Protein AF-0000000065948348 (afdb_homodimer)

Nearest PDB structures (foldseek):
  5x80-assembly1_B  TM=9.066E-01  e=3.804E-18  Mycobacterium tuberculosis H37Rv
  4rgr-assembly1_A  TM=8.335E-01  e=2.404E-08  Acinetobacter baylyi ADP1
  4rgu-assembly1_B-2  TM=7.682E-01  e=2.143E-08  Acinetobacter baylyi ADP1
  6pcp-assembly2_C  TM=7.911E-01  e=5.957E-06  Bordetella pertussis
  7kfq-assembly1_A  TM=7.701E-01  e=3.354E-06  Variovorax paradoxus

Foldseek 3Di:
DDVVVPDDPVVVVVVLCVVLQVLLQVLCVVVVDGQLLLLLLQCCLVDFQDALCRSCVRSVHDSVVSVVSQVVCVVVVQKDWDDDDPPPDGTGIHGDPNSNVSNVSSVVSSVVSVCVSLVVDDPVVSVVVVVVVCVVPPD/DDVVVPDDPVVVVVVLVVVLQVLLQVLCVVVVDGQLLLLLLQCCLVDFQDALCRSCVRSVHDSVVSVVSQVVCVVVVQKDWDDDDPPPDGTGIHGDPNSNVSNVVSVVSSVVSVCVSLVVDDPVVSVVVVVVVCVVPPD

Secondary structure (DSSP, 8-state):
--GGGGS-HHHHHHHHHHHHHHHHHHHHGGGT--HHHHHHHHHHHHSTT--HHHHHHHHTS-HHHHHHHHHHHHHTTSEE--S--SSS-----EE-HHHHHHHHHHHHHHHHHHHHHHTTS-HHHHHHHHHHHHHHH--/--GGGGS-HHHHHHHHHHHHHHHHHHHHGGGT--HHHHHHHHHHHHSTT--HHHHHHHHTS-HHHHHHHHHHHHHTTSEE--S--SSS-----EE-HHHHHHHHHHHHHHHHHHHHHHTTS-HHHHHHHHHHHHHHH--

Structure (mmCIF, N/CA/C/O backbone):
data_AF-0000000065948348-model_v1
#
loop_
_entity.id
_entity.type
_entity.pdbx_description
1 polymer 'HTH-type transcriptional repressor Mb2911'
#
loop_
_atom_site.group_PDB
_atom_site.id
_atom_site.type_symbol
_atom_site.label_atom_id
_atom_site.label_alt_id
_atom_site.label_comp_id
_atom_site.label_asym_id
_atom_site.label_entity_id
_atom_site.label_seq_id
_atom_site.pdbx_PDB_ins_code
_atom_site.Cartn_x
_atom_site.Cartn_y
_atom_site.Cartn_z
_atom_site.occupancy
_atom_site.B_iso_or_equiv
_atom_site.auth_seq_id
_atom_site.auth_comp_id
_atom_site.auth_asym_id
_atom_site.auth_atom_id
_atom_site.pdbx_PDB_model_num
ATOM 1 N N . MET A 1 1 ? 13.195 -22.234 5.434 1 31.31 1 MET A N 1
ATOM 2 C CA . MET A 1 1 ? 12.93 -20.938 4.824 1 31.31 1 MET A CA 1
ATOM 3 C C . MET A 1 1 ? 11.555 -20.422 5.23 1 31.31 1 MET A C 1
ATOM 5 O O . MET A 1 1 ? 10.539 -21.078 4.973 1 31.31 1 MET A O 1
ATOM 9 N N . GLY A 1 2 ? 11.273 -19.875 6.227 1 42.19 2 GLY A N 1
ATOM 10 C CA . GLY A 1 2 ? 10.07 -19.703 7.023 1 42.19 2 GLY A CA 1
ATOM 11 C C . GLY A 1 2 ? 8.938 -19.047 6.254 1 42.19 2 GLY A C 1
ATOM 12 O O . GLY A 1 2 ? 9.109 -18.656 5.102 1 42.19 2 GLY A O 1
ATOM 13 N N . LEU A 1 3 ? 7.715 -19.203 6.688 1 43.09 3 LEU A N 1
ATOM 14 C CA . LEU A 1 3 ? 6.492 -18.703 6.066 1 43.09 3 LEU A CA 1
ATOM 15 C C . LEU A 1 3 ? 6.742 -17.375 5.363 1 43.09 3 LEU A C 1
ATOM 17 O O . LEU A 1 3 ? 6.141 -17.094 4.32 1 43.09 3 LEU A O 1
ATOM 21 N N . ALA A 1 4 ? 7.758 -16.609 6.062 1 47.12 4 ALA A N 1
ATOM 22 C CA . ALA A 1 4 ? 8.18 -15.273 5.633 1 47.12 4 ALA A CA 1
ATOM 23 C C . ALA A 1 4 ? 8.906 -15.336 4.293 1 47.12 4 ALA A C 1
ATOM 25 O O . ALA A 1 4 ? 8.812 -14.406 3.488 1 47.12 4 ALA A O 1
ATOM 26 N N . ASP A 1 5 ? 9.672 -16.422 4.066 1 53.12 5 ASP A N 1
ATOM 27 C CA . ASP A 1 5 ? 10.508 -16.594 2.883 1 53.12 5 ASP A CA 1
ATOM 28 C C . ASP A 1 5 ? 9.656 -16.75 1.624 1 53.12 5 ASP A C 1
ATOM 30 O O . ASP A 1 5 ? 10.102 -16.422 0.521 1 53.12 5 ASP A O 1
ATOM 34 N N . ASP A 1 6 ? 8.383 -16.969 1.885 1 73.81 6 ASP A N 1
ATOM 35 C CA . ASP A 1 6 ? 7.617 -17.359 0.703 1 73.81 6 ASP A CA 1
ATOM 36 C C . ASP A 1 6 ? 6.582 -16.297 0.345 1 73.81 6 ASP A C 1
ATOM 38 O O . ASP A 1 6 ? 5.988 -16.344 -0.735 1 73.81 6 ASP A O 1
ATOM 42 N N . ALA A 1 7 ? 6.609 -15.328 1.211 1 86.56 7 ALA A N 1
ATOM 43 C CA . ALA A 1 7 ? 5.562 -14.359 0.908 1 86.56 7 ALA A CA 1
ATOM 44 C C . ALA A 1 7 ? 6.055 -13.32 -0.095 1 86.56 7 ALA A C 1
ATOM 46 O O . ALA A 1 7 ? 7.18 -12.828 0.012 1 86.56 7 ALA A O 1
ATOM 47 N N . PRO A 1 8 ? 5.23 -13.031 -1.061 1 92.69 8 PRO A N 1
ATOM 48 C CA . PRO A 1 8 ? 5.609 -11.961 -1.99 1 92.69 8 PRO A CA 1
ATOM 49 C C . PRO A 1 8 ? 5.844 -10.625 -1.291 1 92.69 8 PRO A C 1
ATOM 51 O O . PRO A 1 8 ? 5.199 -10.328 -0.282 1 92.69 8 PRO A O 1
ATOM 54 N N . LEU A 1 9 ? 6.762 -9.867 -1.82 1 95.12 9 LEU A N 1
ATOM 55 C CA . LEU A 1 9 ? 7.129 -8.578 -1.252 1 95.12 9 LEU A CA 1
ATOM 56 C C . LEU A 1 9 ? 5.906 -7.672 -1.131 1 95.12 9 LEU A C 1
ATOM 58 O O . LEU A 1 9 ? 5.742 -6.977 -0.125 1 95.12 9 LEU A O 1
ATOM 62 N N . GLY A 1 10 ? 5.09 -7.684 -2.201 1 94.38 10 GLY A N 1
ATOM 63 C CA . GLY A 1 10 ? 3.883 -6.875 -2.168 1 94.38 10 GLY A CA 1
ATOM 64 C C . GLY A 1 10 ? 2.98 -7.199 -0.993 1 94.38 10 GLY A C 1
ATOM 65 O O . GLY A 1 10 ? 2.373 -6.305 -0.403 1 94.38 10 GLY A O 1
ATOM 66 N N . TYR A 1 11 ? 2.895 -8.445 -0.659 1 91.19 11 TYR A N 1
ATOM 67 C CA . TYR A 1 11 ? 2.088 -8.883 0.476 1 91.19 11 TYR A CA 1
ATOM 68 C C . TYR A 1 11 ? 2.674 -8.375 1.788 1 91.19 11 TYR A C 1
ATOM 70 O O . TYR A 1 11 ? 1.94 -7.906 2.662 1 91.19 11 TYR A O 1
ATOM 78 N N . LEU A 1 12 ? 3.953 -8.5 1.986 1 93.94 12 LEU A N 1
ATOM 79 C CA . LEU A 1 12 ? 4.609 -8.039 3.205 1 93.94 12 LEU A CA 1
ATOM 80 C C . LEU A 1 12 ? 4.426 -6.535 3.381 1 93.94 12 LEU A C 1
ATOM 82 O O . LEU A 1 12 ?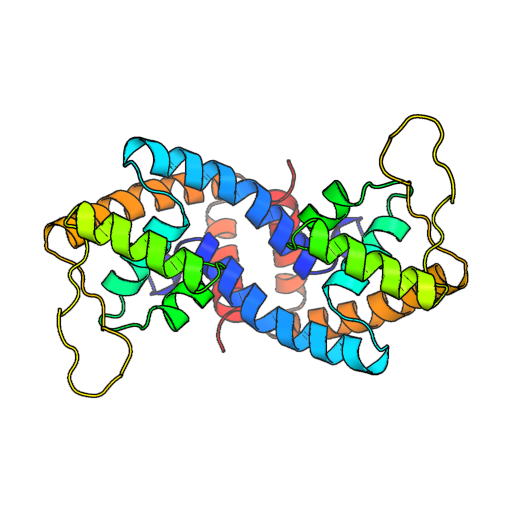 4.172 -6.062 4.492 1 93.94 12 LEU A O 1
ATOM 86 N N . LEU A 1 13 ? 4.555 -5.773 2.297 1 95 13 LEU A N 1
ATOM 87 C CA . LEU A 1 13 ? 4.328 -4.336 2.34 1 95 13 LEU A CA 1
ATOM 88 C C . LEU A 1 13 ? 2.889 -4.02 2.732 1 95 13 LEU A C 1
ATOM 90 O O . LEU A 1 13 ? 2.645 -3.133 3.551 1 95 13 LEU A O 1
ATOM 94 N N . TYR A 1 14 ? 1.967 -4.73 2.182 1 91.19 14 TYR A N 1
ATOM 95 C CA . TYR A 1 14 ? 0.551 -4.559 2.486 1 91.19 14 TYR A CA 1
ATOM 96 C C . TYR A 1 14 ? 0.279 -4.793 3.967 1 91.19 14 TYR A C 1
ATOM 98 O O . TYR A 1 14 ? -0.445 -4.02 4.602 1 91.19 14 TYR A O 1
ATOM 106 N N . ARG A 1 15 ? 0.8 -5.852 4.547 1 92.88 15 ARG A N 1
ATOM 107 C CA . ARG A 1 15 ? 0.562 -6.184 5.949 1 92.88 15 ARG A CA 1
ATOM 108 C C . ARG A 1 15 ? 1.055 -5.07 6.863 1 92.88 15 ARG A C 1
ATOM 110 O O . ARG A 1 15 ? 0.404 -4.742 7.859 1 92.88 15 ARG A O 1
ATOM 117 N N . VAL A 1 16 ? 2.23 -4.512 6.562 1 96.19 16 VAL A N 1
ATOM 118 C CA . VAL A 1 16 ? 2.732 -3.398 7.363 1 96.19 16 VAL A CA 1
ATOM 119 C C . VAL A 1 16 ? 1.79 -2.203 7.234 1 96.19 16 VAL A C 1
ATOM 121 O O . VAL A 1 16 ? 1.472 -1.547 8.227 1 96.19 16 VAL A O 1
ATOM 124 N N . GLY A 1 17 ? 1.357 -1.922 5.98 1 94.5 17 GLY A N 1
ATOM 125 C CA . GLY A 1 17 ? 0.383 -0.864 5.766 1 94.5 17 GLY A CA 1
ATOM 126 C C . GLY A 1 17 ? -0.901 -1.068 6.547 1 94.5 17 GLY A C 1
ATOM 127 O O . GLY A 1 17 ? -1.479 -0.11 7.062 1 94.5 17 GLY A O 1
ATOM 128 N N . ALA A 1 18 ? -1.354 -2.312 6.652 1 91.75 18 ALA A N 1
ATOM 129 C CA . ALA A 1 18 ? -2.598 -2.645 7.344 1 91.75 18 ALA A CA 1
ATOM 130 C C . ALA A 1 18 ? -2.479 -2.385 8.844 1 91.75 18 ALA A C 1
ATOM 132 O O . ALA A 1 18 ? -3.457 -2.02 9.492 1 91.75 18 ALA A O 1
ATOM 133 N N . VAL A 1 19 ? -1.324 -2.545 9.375 1 95.06 19 VAL A N 1
ATOM 134 C CA . VAL A 1 19 ? -1.064 -2.258 10.781 1 95.06 19 VAL A CA 1
ATOM 135 C C . VAL A 1 19 ? -0.914 -0.752 10.984 1 95.06 19 VAL A C 1
ATOM 137 O O . VAL A 1 19 ? -1.415 -0.197 11.961 1 95.06 19 VAL A O 1
ATOM 140 N N . LEU A 1 20 ? -0.318 -0.106 10.047 1 96.25 20 LEU A N 1
ATOM 141 C CA . LEU A 1 20 ? 0.041 1.304 10.156 1 96.25 20 LEU A CA 1
ATOM 142 C C . LEU A 1 20 ? -1.185 2.191 9.977 1 96.25 20 LEU A C 1
ATOM 144 O O . LEU A 1 20 ? -1.353 3.18 10.695 1 96.25 20 LEU A O 1
ATOM 148 N N . ARG A 1 21 ? -2.068 1.887 9.062 1 93.56 21 ARG A N 1
ATOM 149 C CA . ARG A 1 21 ? -3.162 2.76 8.648 1 93.56 21 ARG A CA 1
ATOM 150 C C . ARG A 1 21 ? -4.086 3.074 9.82 1 93.56 21 ARG A C 1
ATOM 152 O O . ARG A 1 21 ? -4.387 4.238 10.086 1 93.56 21 ARG A O 1
ATOM 159 N N . PRO A 1 22 ? -4.531 2.031 10.562 1 95.38 22 PRO A N 1
ATOM 160 C CA . PRO A 1 22 ? -5.391 2.363 11.703 1 95.38 22 PRO A CA 1
ATOM 161 C C . PRO A 1 22 ? -4.684 3.211 12.758 1 95.38 22 PRO A C 1
ATOM 163 O O . PRO A 1 22 ? -5.309 4.055 13.398 1 95.38 22 PRO A O 1
ATOM 166 N N . GLU A 1 23 ? -3.385 3 12.969 1 96.75 23 GLU A N 1
ATOM 167 C CA . GLU A 1 23 ? -2.619 3.783 13.93 1 96.75 23 GLU A CA 1
ATOM 168 C C . GLU A 1 23 ? -2.555 5.25 13.523 1 96.75 23 GLU A C 1
ATOM 170 O O . GLU A 1 23 ? -2.779 6.141 14.352 1 96.75 23 GLU A O 1
ATOM 175 N N . VAL A 1 24 ? -2.324 5.48 12.289 1 97.38 24 VAL A N 1
ATOM 176 C CA . VAL A 1 24 ? -2.215 6.84 11.773 1 97.38 24 VAL A CA 1
ATOM 177 C C . VAL A 1 24 ? -3.592 7.5 11.758 1 97.38 24 VAL A C 1
ATOM 179 O O . VAL A 1 24 ? -3.73 8.672 12.125 1 97.38 24 VAL A O 1
ATOM 182 N N . SER A 1 25 ? -4.562 6.793 11.367 1 97.06 25 SER A N 1
ATOM 183 C CA . SER A 1 25 ? -5.922 7.32 11.344 1 97.06 25 SER A CA 1
ATOM 184 C C . SER A 1 25 ? -6.371 7.742 12.742 1 97.06 25 SER A C 1
ATOM 186 O O . SER A 1 25 ? -6.945 8.82 12.914 1 97.06 25 SER A O 1
ATOM 188 N N . ALA A 1 26 ? -6.105 6.879 13.672 1 97.69 26 ALA A N 1
ATOM 189 C CA . ALA A 1 26 ? -6.453 7.203 15.055 1 97.69 26 ALA A CA 1
ATOM 190 C C . ALA A 1 26 ? -5.719 8.453 15.531 1 97.69 26 ALA A C 1
ATOM 192 O O . ALA A 1 26 ? -6.285 9.281 16.25 1 97.69 26 ALA A O 1
ATOM 193 N N . ALA A 1 27 ? -4.488 8.609 15.141 1 97.81 27 ALA A N 1
ATOM 194 C CA . ALA A 1 27 ? -3.672 9.75 15.547 1 97.81 27 ALA A CA 1
ATOM 195 C C . ALA A 1 27 ? -4.184 11.047 14.914 1 97.81 27 ALA A C 1
ATOM 197 O O . ALA A 1 27 ? -4.062 12.125 15.508 1 97.81 27 ALA A O 1
ATOM 198 N N . LEU A 1 28 ? -4.797 10.953 13.766 1 98.06 28 LEU A N 1
ATOM 199 C CA . LEU A 1 28 ? -5.246 12.117 13.016 1 98.06 28 LEU A CA 1
ATOM 200 C C . LEU A 1 28 ? -6.641 12.547 13.461 1 98.06 28 LEU A C 1
ATOM 202 O O . LEU A 1 28 ? -7.027 13.703 13.273 1 98.06 28 LEU A O 1
ATOM 206 N N . SER A 1 29 ? -7.316 11.641 14.086 1 97.56 29 SER A N 1
ATOM 207 C CA . SER A 1 29 ? -8.719 11.836 14.422 1 97.56 29 SER A CA 1
ATOM 208 C C . SER A 1 29 ? -8.914 13.07 15.305 1 97.56 29 SER A C 1
ATOM 210 O O . SER A 1 29 ? -9.789 13.898 15.039 1 97.56 29 SER A O 1
ATOM 212 N N . PRO A 1 30 ? -8.086 13.328 16.312 1 97.56 30 PRO A N 1
ATOM 213 C CA . PRO A 1 30 ? -8.258 14.5 17.156 1 97.56 30 PRO A CA 1
ATOM 214 C C . PRO A 1 30 ? -8.094 15.812 16.406 1 97.56 30 PRO A C 1
ATOM 216 O O . PRO A 1 30 ? -8.57 16.859 16.859 1 97.56 30 PRO A O 1
ATOM 219 N N . LEU A 1 31 ? -7.438 15.805 15.289 1 97.19 31 LEU A N 1
ATOM 220 C CA . LEU A 1 31 ? -7.234 17 14.484 1 97.19 31 LEU A CA 1
ATOM 221 C C . LEU A 1 31 ? -8.367 17.172 13.477 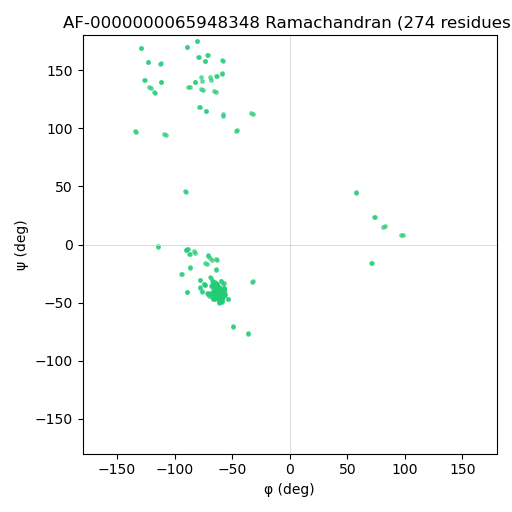1 97.19 31 LEU A C 1
ATOM 223 O O . LEU A 1 31 ? -8.375 18.141 12.711 1 97.19 31 LEU A O 1
ATOM 227 N N . GLY A 1 32 ? -9.266 16.172 13.445 1 96.5 32 GLY A N 1
ATOM 228 C CA . GLY A 1 32 ? -10.352 16.219 12.484 1 96.5 32 GLY A CA 1
ATOM 229 C C . GLY A 1 32 ? -9.906 15.93 11.062 1 96.5 32 GLY A C 1
ATOM 230 O O . GLY A 1 32 ? -10.516 16.406 10.109 1 96.5 32 GLY A O 1
ATOM 231 N N . LEU A 1 33 ? -8.844 15.258 10.875 1 97.38 33 LEU A N 1
ATOM 232 C CA . LEU A 1 33 ? -8.281 14.984 9.555 1 97.38 33 LEU A CA 1
ATOM 233 C C . LEU A 1 33 ? -8.383 13.5 9.219 1 97.38 33 LEU A C 1
ATOM 235 O O . LEU A 1 33 ? -8.156 12.648 10.078 1 97.38 33 LEU A O 1
ATOM 239 N N . THR A 1 34 ? -8.695 13.219 8 1 95.69 34 THR A N 1
ATOM 240 C CA . THR A 1 34 ? -8.555 11.875 7.449 1 95.69 34 THR A CA 1
ATOM 241 C C . THR A 1 34 ? -7.164 11.688 6.844 1 95.69 34 THR A C 1
ATOM 243 O O . THR A 1 34 ? -6.414 12.648 6.676 1 95.69 34 THR A O 1
ATOM 246 N N . LEU A 1 35 ? -6.91 10.422 6.523 1 94.81 35 LEU A N 1
ATOM 247 C CA . LEU A 1 35 ? -5.609 10.125 5.938 1 94.81 35 LEU A CA 1
ATOM 248 C C . LEU A 1 35 ? -5.449 10.828 4.59 1 94.81 35 LEU A C 1
ATOM 250 O O . LEU A 1 35 ? -4.438 11.484 4.34 1 94.81 35 LEU A O 1
ATOM 254 N N . PRO A 1 36 ? -6.449 10.805 3.701 1 94.56 36 PRO A N 1
ATOM 255 C CA . PRO A 1 36 ? -6.297 11.516 2.43 1 94.56 36 PRO A CA 1
ATOM 256 C C . PRO A 1 36 ? -6.105 13.016 2.611 1 94.56 36 PRO A C 1
ATOM 258 O O . PRO A 1 36 ? -5.348 13.641 1.864 1 94.56 36 PRO A O 1
ATOM 261 N N . GLU A 1 37 ? -6.781 13.531 3.576 1 95.62 37 GLU A N 1
ATOM 262 C CA . GLU A 1 37 ? -6.617 14.953 3.859 1 95.62 37 GLU A CA 1
ATOM 263 C C . GLU A 1 37 ? -5.199 15.266 4.328 1 95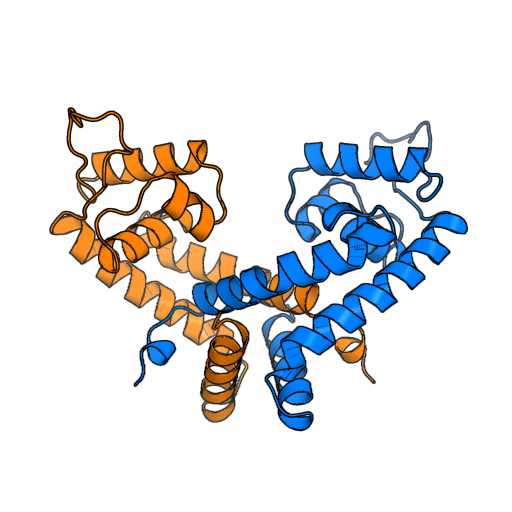.62 37 GLU A C 1
ATOM 265 O O . GLU A 1 37 ? -4.602 16.266 3.912 1 95.62 37 GLU A O 1
ATOM 270 N N . PHE A 1 38 ? -4.699 14.445 5.172 1 96.5 38 PHE A N 1
ATOM 271 C CA . PHE A 1 38 ? -3.322 14.617 5.625 1 96.5 38 PHE A CA 1
ATOM 272 C C . PHE A 1 38 ? -2.354 14.523 4.453 1 96.5 38 PHE A C 1
ATOM 274 O O . PHE A 1 38 ? -1.445 15.352 4.328 1 96.5 38 PHE A O 1
ATOM 281 N N . VAL A 1 39 ? -2.494 13.562 3.664 1 94.19 39 VAL A N 1
ATOM 282 C CA . VAL A 1 39 ? -1.617 13.383 2.51 1 94.19 39 VAL A CA 1
ATOM 283 C C . VAL A 1 39 ? -1.676 14.625 1.621 1 94.19 39 VAL A C 1
ATOM 285 O O . VAL A 1 39 ? -0.642 15.125 1.169 1 94.19 39 VAL A O 1
ATOM 288 N N . CYS A 1 40 ? -2.797 15.102 1.448 1 92.81 40 CYS A N 1
ATOM 289 C CA . CYS A 1 40 ? -2.979 16.297 0.645 1 92.81 40 CYS A CA 1
ATOM 290 C C . CYS A 1 40 ? -2.238 17.484 1.259 1 92.81 40 CYS A C 1
ATOM 292 O O . CYS A 1 40 ? -1.494 18.188 0.569 1 92.81 40 CYS A O 1
ATOM 294 N N . LEU A 1 41 ? -2.443 17.703 2.523 1 94.69 41 LEU A N 1
ATOM 295 C CA . LEU A 1 41 ? -1.777 18.797 3.229 1 94.69 41 LEU A CA 1
ATOM 296 C C . LEU A 1 41 ? -0.261 18.672 3.117 1 94.69 41 LEU A C 1
ATOM 298 O O . LEU A 1 41 ? 0.428 19.656 2.834 1 94.69 41 LEU A O 1
ATOM 302 N N . ARG A 1 42 ? 0.167 17.531 3.293 1 93 42 ARG A N 1
ATOM 303 C CA . ARG A 1 42 ? 1.606 17.297 3.27 1 93 42 ARG A CA 1
ATOM 304 C C . ARG A 1 42 ? 2.178 17.531 1.876 1 93 42 ARG A C 1
ATOM 306 O O . ARG A 1 42 ? 3.211 18.188 1.727 1 93 42 ARG A O 1
ATOM 313 N N . MET A 1 43 ? 1.55 17.016 0.923 1 90.69 43 MET A N 1
ATOM 314 C CA . MET A 1 43 ? 2.035 17.141 -0.448 1 90.69 43 MET A CA 1
ATOM 315 C C . MET A 1 43 ? 2.037 18.609 -0.883 1 90.69 43 MET A C 1
ATOM 317 O O . MET A 1 43 ? 2.986 19.062 -1.519 1 90.69 43 MET A O 1
ATOM 321 N N . LEU A 1 44 ? 1.021 19.266 -0.534 1 90.25 44 LEU A N 1
ATOM 322 C CA . LEU A 1 44 ? 0.938 20.672 -0.892 1 90.25 44 LEU A CA 1
ATOM 323 C C . LEU A 1 44 ? 1.991 21.484 -0.146 1 90.25 44 LEU A C 1
ATOM 325 O O . LEU A 1 44 ? 2.473 22.5 -0.654 1 90.25 44 LEU A O 1
ATOM 329 N N . SER A 1 45 ? 2.236 21.062 1.07 1 90.31 45 SER A N 1
ATOM 330 C CA . SER A 1 45 ? 3.264 21.75 1.853 1 90.31 45 SER A CA 1
ATOM 331 C C . SER A 1 45 ? 4.641 21.578 1.217 1 90.31 45 SER A C 1
ATOM 333 O O . SER A 1 45 ? 5.465 22.5 1.265 1 90.31 45 SER A O 1
ATOM 335 N N . GLN A 1 46 ? 4.895 20.469 0.586 1 85.81 46 GLN A N 1
ATOM 336 C CA . GLN A 1 46 ? 6.195 20.156 0.001 1 85.81 46 GLN A CA 1
ATOM 337 C C . GLN A 1 46 ? 6.281 20.656 -1.439 1 85.81 46 GLN A C 1
ATOM 339 O O . GLN A 1 46 ? 7.348 21.062 -1.896 1 85.81 46 GLN A O 1
ATOM 344 N N . SER A 1 47 ? 5.27 20.5 -2.16 1 81.69 47 SER A N 1
ATOM 345 C CA . SER A 1 47 ? 5.211 20.891 -3.564 1 81.69 47 SER A CA 1
ATOM 346 C C . SER A 1 47 ? 3.924 21.656 -3.869 1 81.69 47 SER A C 1
ATOM 348 O O . SER A 1 47 ? 2.91 21.047 -4.23 1 81.69 47 SER A O 1
ATOM 350 N N . PRO A 1 48 ? 4.18 22.953 -3.822 1 77.38 48 PRO A N 1
ATOM 351 C CA . PRO A 1 48 ? 2.99 23.734 -4.148 1 77.38 48 PRO A CA 1
ATOM 352 C C . PRO A 1 48 ? 2.582 23.609 -5.617 1 77.38 48 PRO A C 1
ATOM 354 O O . PRO A 1 48 ? 3.438 23.422 -6.484 1 77.38 48 PRO A O 1
ATOM 357 N N . GLY A 1 49 ? 1.356 23.594 -5.914 1 75.31 49 GLY A N 1
ATOM 358 C CA . GLY A 1 49 ? 0.864 23.656 -7.281 1 75.31 49 GLY A CA 1
ATOM 359 C C . GLY A 1 49 ? 0.551 22.297 -7.863 1 75.31 49 GLY A C 1
ATOM 360 O O . GLY A 1 49 ? 0.324 22.156 -9.07 1 75.31 49 GLY A O 1
ATOM 361 N N . LEU A 1 50 ? 0.584 21.25 -7.059 1 79.62 50 LEU A N 1
ATOM 362 C CA . LEU A 1 50 ? 0.214 19.922 -7.551 1 79.62 50 LEU A CA 1
ATOM 363 C C . LEU A 1 50 ? -1.251 19.891 -7.973 1 79.62 50 LEU A C 1
ATOM 365 O O . LEU A 1 50 ? -2.102 20.516 -7.328 1 79.62 50 LEU A O 1
ATOM 369 N N . SER A 1 51 ? -1.473 19.109 -9.016 1 80.94 51 SER A N 1
ATOM 370 C CA . SER A 1 51 ? -2.844 18.938 -9.484 1 80.94 51 SER A CA 1
ATOM 371 C C . SER A 1 51 ? -3.611 17.953 -8.617 1 80.94 51 SER A C 1
ATOM 373 O O . SER A 1 51 ? -3.01 17.172 -7.871 1 80.94 51 SER A O 1
ATOM 375 N N . SER A 1 52 ? -4.941 18.047 -8.734 1 83.25 52 SER A N 1
ATOM 376 C CA . SER A 1 52 ? -5.805 17.094 -8.031 1 83.25 52 SER A CA 1
ATOM 377 C C . SER A 1 52 ? -5.48 15.656 -8.422 1 83.25 52 SER A C 1
ATOM 379 O O . SER A 1 52 ? -5.527 14.758 -7.578 1 83.25 52 SER A O 1
ATOM 381 N N . ALA A 1 53 ? -5.086 15.531 -9.672 1 83.69 53 ALA A N 1
ATOM 382 C CA . ALA A 1 53 ? -4.766 14.195 -10.164 1 83.69 53 ALA A CA 1
ATOM 383 C C . ALA A 1 53 ? -3.484 13.664 -9.523 1 83.69 53 ALA A C 1
ATOM 385 O O . ALA A 1 53 ? -3.412 12.492 -9.141 1 83.69 53 ALA A O 1
ATOM 386 N N . GLU A 1 54 ? -2.514 14.438 -9.438 1 83 54 GLU A N 1
ATOM 387 C CA . GLU A 1 54 ? -1.259 14.055 -8.797 1 83 54 GLU A CA 1
ATOM 388 C C . GLU A 1 54 ? -1.463 13.773 -7.312 1 83 54 GLU A C 1
ATOM 390 O O . GLU A 1 54 ? -0.92 12.805 -6.781 1 83 54 GLU A O 1
ATOM 395 N N . LEU A 1 55 ? -2.254 14.562 -6.668 1 85.94 55 LEU A N 1
ATOM 396 C CA . LEU A 1 55 ? -2.574 14.375 -5.254 1 85.94 55 LEU A CA 1
ATOM 397 C C . LEU A 1 55 ? -3.311 13.062 -5.035 1 85.94 55 LEU A C 1
ATOM 399 O O . LEU A 1 55 ? -2.99 12.312 -4.105 1 85.94 55 LEU A O 1
ATOM 403 N N . ALA A 1 56 ? -4.227 12.797 -5.922 1 88.31 56 ALA A N 1
ATOM 404 C CA . ALA A 1 56 ? -5.031 11.578 -5.816 1 88.31 56 ALA A CA 1
ATOM 405 C C . ALA A 1 56 ? -4.156 10.336 -5.91 1 88.31 56 ALA A C 1
ATOM 407 O O . ALA A 1 56 ? -4.328 9.391 -5.137 1 88.31 56 ALA A O 1
ATOM 408 N N . ARG A 1 57 ? -3.213 10.367 -6.754 1 82.62 57 ARG A N 1
ATOM 409 C CA . ARG A 1 57 ? -2.311 9.242 -6.965 1 82.62 57 ARG A CA 1
ATOM 410 C C . ARG A 1 57 ? -1.496 8.953 -5.707 1 82.62 57 ARG A C 1
ATOM 412 O O . ARG A 1 57 ? -1.37 7.797 -5.293 1 82.62 57 ARG A O 1
ATOM 419 N N . HIS A 1 58 ? -1.108 9.969 -5.074 1 81.5 58 HIS A N 1
ATOM 420 C CA . HIS A 1 58 ? -0.282 9.812 -3.881 1 81.5 58 HIS A CA 1
ATOM 421 C C . HIS A 1 58 ? -1.122 9.406 -2.676 1 81.5 58 HIS A C 1
ATOM 423 O O . HIS A 1 58 ? -0.64 8.695 -1.79 1 81.5 58 HIS A O 1
ATOM 429 N N . ALA A 1 59 ? -2.32 9.805 -2.635 1 86.06 59 ALA A N 1
ATOM 430 C CA . ALA A 1 59 ? -3.209 9.516 -1.513 1 86.06 59 ALA A CA 1
ATOM 431 C C . ALA A 1 59 ? -3.949 8.195 -1.727 1 86.06 59 ALA A C 1
ATOM 433 O O . ALA A 1 59 ? -4.684 7.738 -0.847 1 86.06 59 ALA A O 1
ATOM 434 N N . SER A 1 60 ? -3.742 7.586 -2.863 1 82.56 60 SER A N 1
ATOM 435 C CA . SER A 1 60 ? -4.387 6.324 -3.225 1 82.56 60 SER A CA 1
ATOM 436 C C . SER A 1 60 ? -5.906 6.449 -3.186 1 82.56 60 SER A C 1
ATOM 438 O O . SER A 1 60 ? -6.586 5.609 -2.598 1 82.56 60 SER A O 1
ATOM 440 N N . VAL A 1 61 ? -6.391 7.496 -3.711 1 86.88 61 VAL A N 1
ATOM 441 C CA . VAL A 1 61 ? -7.824 7.699 -3.879 1 86.88 61 VAL A CA 1
ATOM 442 C C . VAL A 1 61 ? -8.125 8.094 -5.324 1 86.88 61 VAL A C 1
ATOM 444 O O . VAL A 1 61 ? -7.211 8.359 -6.105 1 86.88 61 VAL A O 1
ATOM 447 N N . THR A 1 62 ? -9.383 8.094 -5.691 1 86.88 62 THR A N 1
ATOM 448 C CA . THR A 1 62 ? -9.805 8.531 -7.02 1 86.88 62 THR A CA 1
ATOM 449 C C . THR A 1 62 ? -9.711 10.055 -7.141 1 86.88 62 THR A C 1
ATOM 451 O O . THR A 1 62 ? -9.758 10.766 -6.133 1 86.88 62 THR A O 1
ATOM 454 N N . PRO A 1 63 ? -9.625 10.531 -8.32 1 87.44 63 PRO A N 1
ATOM 455 C CA . PRO A 1 63 ? -9.656 11.984 -8.523 1 87.44 63 PRO A CA 1
ATOM 456 C C . PRO A 1 63 ? -10.914 12.633 -7.953 1 87.44 63 PRO A C 1
ATOM 458 O O . PRO A 1 63 ? -10.844 13.727 -7.387 1 87.44 63 PRO A O 1
ATOM 461 N N . GLN A 1 64 ? -11.984 11.945 -8.133 1 89 64 GLN A N 1
ATOM 462 C CA . GLN A 1 64 ? -13.242 12.461 -7.602 1 89 64 GLN A CA 1
ATOM 463 C C . GLN A 1 64 ? -13.18 12.594 -6.082 1 89 64 GLN A C 1
ATOM 465 O O . GLN A 1 64 ? -13.609 13.602 -5.523 1 89 64 GLN A O 1
ATOM 470 N N . ALA A 1 65 ? -12.672 11.594 -5.453 1 91.75 65 ALA A N 1
ATOM 471 C CA . ALA A 1 65 ? -12.516 11.625 -4 1 91.75 65 ALA A CA 1
ATOM 472 C C . ALA A 1 65 ? -11.547 12.727 -3.58 1 91.75 65 ALA A C 1
ATOM 474 O O . ALA A 1 65 ? -11.742 13.383 -2.551 1 91.75 65 ALA A O 1
ATOM 475 N N . MET A 1 66 ? -10.57 12.953 -4.34 1 91.69 66 MET A N 1
ATOM 476 C CA . MET A 1 66 ? -9.594 13.984 -4.031 1 91.69 66 MET A CA 1
ATOM 477 C C . MET A 1 66 ? -10.227 15.375 -4.094 1 91.69 66 MET A C 1
ATOM 479 O O . MET A 1 66 ? -9.906 16.25 -3.283 1 91.69 66 MET A O 1
ATOM 483 N N . ASN A 1 67 ? -11.086 15.562 -5.043 1 89.75 67 ASN A N 1
ATOM 484 C CA . ASN A 1 67 ? -11.805 16.828 -5.117 1 89.75 67 ASN A CA 1
ATOM 485 C C . ASN A 1 67 ? -12.617 17.094 -3.854 1 89.75 67 ASN A C 1
ATOM 487 O O . ASN A 1 67 ? -12.672 18.234 -3.371 1 89.75 67 ASN A O 1
ATOM 491 N N . THR A 1 68 ? -13.195 16.078 -3.408 1 93.38 68 THR A N 1
ATOM 492 C CA . THR A 1 68 ? -13.945 16.188 -2.158 1 93.38 68 THR A CA 1
ATOM 493 C C . THR A 1 68 ? -13.008 16.531 -1.004 1 93.38 68 THR A C 1
ATOM 495 O O . THR A 1 68 ? -13.344 17.375 -0.16 1 93.38 68 THR A O 1
ATOM 498 N N . VAL A 1 69 ? -11.914 15.93 -0.949 1 94.81 69 VAL A N 1
ATOM 499 C CA . VAL A 1 69 ? -10.906 16.188 0.068 1 94.81 69 VAL A CA 1
ATOM 500 C C . VAL A 1 69 ? -10.477 17.656 0.008 1 94.81 69 VAL A C 1
ATOM 502 O O . VAL A 1 69 ? -10.43 18.344 1.034 1 94.81 69 VAL A O 1
ATOM 505 N N . LEU A 1 70 ? -10.219 18.125 -1.158 1 92 70 LEU A N 1
ATOM 506 C CA . LEU A 1 70 ? -9.758 19.484 -1.348 1 92 70 LEU A CA 1
ATOM 507 C C . LEU A 1 70 ? -10.836 20.484 -0.948 1 92 70 LEU A C 1
ATOM 509 O O . LEU A 1 70 ? -10.547 21.516 -0.34 1 92 70 LEU A O 1
ATOM 513 N N . ARG A 1 71 ? -12 20.188 -1.304 1 92.62 71 ARG A N 1
ATOM 514 C CA . ARG A 1 71 ? -13.109 21.062 -0.939 1 92.62 71 ARG A CA 1
ATOM 515 C C . ARG A 1 71 ? -13.258 21.156 0.576 1 92.62 71 ARG A C 1
ATOM 517 O O . ARG A 1 71 ? -13.469 22.25 1.112 1 92.62 71 ARG A O 1
ATOM 524 N N . LYS A 1 72 ? -13.148 20.094 1.199 1 95.38 72 LYS A N 1
ATOM 525 C CA . LYS A 1 72 ? -13.234 20.078 2.656 1 95.38 72 LYS A CA 1
ATOM 526 C C . LYS A 1 72 ? -12.125 20.922 3.281 1 95.38 72 LYS A C 1
ATOM 528 O O . LYS A 1 72 ? -12.375 21.688 4.215 1 95.38 72 LYS A O 1
ATOM 533 N N . LEU A 1 73 ? -10.977 20.797 2.791 1 95.88 73 LEU A N 1
ATOM 534 C CA . LEU A 1 73 ? -9.836 21.562 3.305 1 95.88 73 LEU A CA 1
ATOM 535 C C . LEU A 1 73 ? -9.984 23.047 3 1 95.88 73 LEU A C 1
ATOM 537 O O . LEU A 1 73 ? -9.555 23.891 3.787 1 95.88 73 LEU A O 1
ATOM 541 N N . GLU A 1 74 ? -10.547 23.297 1.841 1 93.31 74 GLU A N 1
ATOM 542 C CA . GLU A 1 74 ? -10.836 24.688 1.482 1 93.31 74 GLU A CA 1
ATOM 543 C C . GLU A 1 74 ? -11.875 25.281 2.424 1 93.31 74 GLU A C 1
ATOM 545 O O . GLU A 1 74 ? -11.695 26.406 2.918 1 93.31 74 GLU A O 1
ATOM 550 N N . ASP A 1 75 ? -12.922 24.531 2.65 1 95 75 ASP A N 1
ATOM 551 C CA . ASP A 1 75 ? -13.984 24.969 3.553 1 95 75 ASP A CA 1
ATOM 552 C C . ASP A 1 75 ? -13.438 25.203 4.961 1 95 75 ASP A C 1
ATOM 554 O O . ASP A 1 75 ? -13.906 26.094 5.676 1 95 75 ASP A O 1
ATOM 558 N N . ALA A 1 76 ? -12.469 24.484 5.328 1 95.38 76 ALA A N 1
ATOM 559 C CA . ALA A 1 76 ? -11.859 24.594 6.648 1 95.38 76 ALA A CA 1
ATOM 560 C C . ALA A 1 76 ? -10.836 25.719 6.688 1 95.38 76 ALA A C 1
ATOM 562 O O . ALA A 1 76 ? -10.242 26 7.73 1 95.38 76 ALA A O 1
ATOM 563 N N . GLY A 1 77 ? -10.602 26.312 5.52 1 95.75 77 GLY A N 1
ATOM 564 C CA . GLY A 1 77 ? -9.672 27.438 5.43 1 95.75 77 GLY A CA 1
ATOM 565 C C . GLY A 1 77 ? -8.219 27 5.363 1 95.75 77 GLY A C 1
ATOM 566 O O . GLY A 1 77 ? -7.316 27.812 5.602 1 95.75 77 GLY A O 1
ATOM 567 N N . ALA A 1 78 ? -7.945 25.734 5.082 1 96.75 78 ALA A N 1
ATOM 568 C CA . ALA A 1 78 ? -6.586 25.203 5.09 1 96.75 78 ALA A CA 1
ATOM 569 C C . ALA A 1 78 ? -5.969 25.25 3.697 1 96.75 78 ALA A C 1
ATOM 571 O O . ALA A 1 78 ? -4.742 25.25 3.555 1 96.75 78 ALA A O 1
ATOM 572 N N . VAL A 1 79 ? -6.805 25.234 2.678 1 93.94 79 VAL A N 1
ATOM 573 C CA . VAL A 1 79 ? -6.359 25.266 1.289 1 93.94 79 VAL A CA 1
ATOM 574 C C . VAL A 1 79 ? -7.047 26.406 0.548 1 93.94 79 VAL A C 1
ATOM 576 O O . VAL A 1 79 ? -8.211 26.719 0.815 1 93.94 79 VAL A O 1
ATOM 579 N N . ALA A 1 80 ? -6.285 27.016 -0.281 1 90.62 80 ALA A N 1
ATOM 580 C CA . ALA A 1 80 ? -6.828 28.047 -1.167 1 90.62 80 ALA A CA 1
ATOM 581 C C . ALA A 1 80 ? -6.691 27.641 -2.631 1 90.62 80 ALA A C 1
ATOM 583 O O . ALA A 1 80 ? -5.68 27.047 -3.023 1 90.62 80 ALA A O 1
ATOM 584 N N . ARG A 1 81 ? -7.762 27.734 -3.393 1 82.75 81 ARG A N 1
ATOM 585 C CA . ARG A 1 81 ? -7.75 27.484 -4.828 1 82.75 81 ARG A CA 1
ATOM 586 C C . ARG A 1 81 ? -8.203 28.703 -5.609 1 82.75 81 ARG A C 1
ATOM 588 O O . ARG A 1 81 ? -9.078 29.453 -5.152 1 82.75 81 ARG A O 1
ATOM 595 N N . PRO A 1 82 ? -7.395 28.969 -6.672 1 76.31 82 PRO A N 1
ATOM 596 C CA . PRO A 1 82 ? -7.82 30.109 -7.469 1 76.31 82 PRO A CA 1
ATOM 597 C C . PRO A 1 82 ? -9.172 29.906 -8.148 1 76.31 82 PRO A C 1
ATOM 599 O O . PRO A 1 82 ? -9.547 28.766 -8.438 1 76.31 82 PRO A O 1
ATOM 602 N N . ALA A 1 83 ? -10.172 30.891 -8.07 1 65.19 83 ALA A N 1
ATOM 603 C CA . ALA A 1 83 ? -11.508 30.828 -8.672 1 65.19 83 ALA A CA 1
ATOM 604 C C . ALA A 1 83 ? -11.422 30.422 -10.148 1 65.19 83 ALA A C 1
ATOM 606 O O . ALA A 1 83 ? -12.273 29.672 -10.641 1 65.19 83 ALA A O 1
ATOM 607 N N . SER A 1 84 ? -10.914 31.297 -11.055 1 58.84 84 SER A N 1
ATOM 608 C CA . SER A 1 84 ? -10.953 31.125 -12.508 1 58.84 84 SER A CA 1
ATOM 609 C C . SER A 1 84 ? -9.578 30.797 -13.062 1 58.84 84 SER A C 1
ATOM 611 O O . SER A 1 84 ? -8.562 31.297 -12.562 1 58.84 84 SER A O 1
ATOM 613 N N . VAL A 1 85 ? -9.25 29.516 -13.227 1 55.59 85 VAL A N 1
ATOM 614 C CA . VAL A 1 85 ? -7.953 29.406 -13.883 1 55.59 85 VAL A CA 1
ATOM 615 C C . VAL A 1 85 ? -8.109 29.656 -15.383 1 55.59 85 VAL A C 1
ATOM 617 O O . VAL A 1 85 ? -9.164 29.391 -15.961 1 55.59 85 VAL A O 1
ATOM 620 N N . SER A 1 86 ? -7.465 30.656 -15.797 1 48.72 86 SER A N 1
ATOM 621 C CA . SER A 1 86 ? -7.52 30.969 -17.219 1 48.72 86 SER A CA 1
ATOM 622 C C . SER A 1 86 ? -7.559 29.703 -18.062 1 48.72 86 SER A C 1
ATOM 624 O O . SER A 1 86 ? -8.281 29.625 -19.047 1 48.72 86 SER A O 1
ATOM 626 N N . SER A 1 87 ? -6.398 29.062 -18.203 1 49.75 87 SER A N 1
ATOM 627 C CA . SER A 1 87 ? -6.133 28.172 -19.328 1 49.75 87 SER A CA 1
ATOM 628 C C . SER A 1 87 ? -6.547 26.734 -19.016 1 49.75 87 SER A C 1
ATOM 630 O O . SER A 1 87 ? -6.09 25.797 -19.656 1 49.75 87 SER A O 1
ATOM 632 N N . GLY A 1 88 ? -7.672 26.422 -18.453 1 49.81 88 GLY A N 1
ATOM 633 C CA . GLY A 1 88 ? -8.258 25.094 -18.359 1 49.81 88 GLY A CA 1
ATOM 634 C C . GLY A 1 88 ? -7.527 24.188 -17.406 1 49.81 88 GLY A C 1
ATOM 635 O O . GLY A 1 88 ? -7.816 22.984 -17.328 1 49.81 88 GLY A O 1
ATOM 636 N N . ARG A 1 89 ? -6.324 24.594 -17.062 1 50.12 89 ARG A N 1
ATOM 637 C CA . ARG A 1 89 ? -5.488 23.656 -16.312 1 50.12 89 ARG A CA 1
ATOM 638 C C . ARG A 1 89 ? -5.926 23.578 -14.859 1 50.12 89 ARG A C 1
ATOM 640 O O . ARG A 1 89 ? -6.566 24.5 -14.344 1 50.12 89 ARG A O 1
ATOM 647 N N . SER A 1 90 ? -5.906 22.375 -14.305 1 55.19 90 SER A N 1
ATOM 648 C CA . SER A 1 90 ? -6.172 21.938 -12.938 1 55.19 90 SER A CA 1
ATOM 649 C C . SER A 1 90 ? -5.766 23.016 -11.93 1 55.19 90 SER A C 1
ATOM 651 O O . SER A 1 90 ? -4.758 23.703 -12.109 1 55.19 90 SER A O 1
ATOM 653 N N . LEU A 1 91 ? -6.676 23.672 -11.203 1 58.94 91 LEU A N 1
ATOM 654 C CA . LEU A 1 91 ? -6.539 24.719 -10.195 1 58.94 91 LEU A CA 1
ATOM 655 C C . LEU A 1 91 ? -5.422 24.375 -9.211 1 58.94 91 LEU A C 1
ATOM 657 O O . LEU A 1 91 ? -5.523 23.406 -8.469 1 58.94 91 LEU A O 1
ATOM 661 N N . PRO A 1 92 ? -4.246 24.953 -9.438 1 75.75 92 PRO A N 1
ATOM 662 C CA . PRO A 1 92 ? -3.197 24.641 -8.469 1 75.75 92 PRO A CA 1
ATOM 663 C C . PRO A 1 92 ? -3.596 25.016 -7.035 1 75.75 92 PRO A C 1
ATOM 665 O O . PRO A 1 92 ? -4.02 26.141 -6.781 1 75.75 92 PRO A O 1
ATOM 668 N N . ALA A 1 93 ? -3.822 24.062 -6.145 1 83.25 93 ALA A N 1
ATOM 669 C CA . ALA A 1 93 ? -4.125 24.25 -4.727 1 83.25 93 ALA A CA 1
ATOM 670 C C . ALA A 1 93 ? -2.875 24.641 -3.943 1 83.25 93 ALA A C 1
ATOM 672 O O . ALA A 1 93 ? -1.782 24.141 -4.223 1 83.25 93 ALA A O 1
ATOM 673 N N . THR A 1 94 ? -3.057 25.719 -3.082 1 89.25 94 THR A N 1
ATOM 674 C CA . THR A 1 94 ? -1.976 26.109 -2.184 1 89.25 94 THR A CA 1
ATOM 675 C C . THR A 1 94 ? -2.445 26.094 -0.731 1 89.25 94 THR A C 1
ATOM 677 O O . THR A 1 94 ? -3.643 26.203 -0.458 1 89.25 94 THR A O 1
ATOM 680 N N . LEU A 1 95 ? -1.449 25.953 0.126 1 93.88 95 LEU A N 1
ATOM 681 C CA . LEU A 1 95 ? -1.796 26 1.543 1 93.88 95 LEU A CA 1
ATOM 682 C C . LEU A 1 95 ? -1.918 27.438 2.037 1 93.88 95 LEU A C 1
ATOM 684 O O . LEU A 1 95 ? -1.126 28.297 1.65 1 93.88 95 LEU A O 1
ATOM 688 N N . THR A 1 96 ? -2.947 27.656 2.906 1 94.94 96 THR A N 1
ATOM 689 C CA . THR A 1 96 ? -2.998 28.891 3.684 1 94.94 96 THR A CA 1
ATOM 690 C C . THR A 1 96 ? -2.088 28.797 4.906 1 94.94 96 THR A C 1
ATOM 692 O O . THR A 1 96 ? -1.446 27.766 5.133 1 94.94 96 THR A O 1
ATOM 695 N N . ALA A 1 97 ? -1.967 29.938 5.664 1 96.12 97 ALA A N 1
ATOM 696 C CA . ALA A 1 97 ? -1.227 29.906 6.922 1 96.12 97 ALA A CA 1
ATOM 697 C C . ALA A 1 97 ? -1.815 28.875 7.887 1 96.12 97 ALA A C 1
ATOM 699 O O . ALA A 1 97 ? -1.077 28.156 8.562 1 96.12 97 ALA A O 1
ATOM 700 N N . ARG A 1 98 ? -3.1 28.844 7.891 1 96.62 98 ARG A N 1
ATOM 701 C CA . ARG A 1 98 ? -3.795 27.859 8.719 1 96.62 98 ARG A CA 1
ATOM 702 C C . ARG A 1 98 ? -3.488 26.438 8.258 1 96.62 98 ARG A C 1
ATOM 704 O O . ARG A 1 98 ? -3.289 25.547 9.078 1 96.62 98 ARG A O 1
ATOM 711 N N . GLY A 1 99 ? -3.467 26.281 6.957 1 96.56 99 GLY A N 1
ATOM 712 C CA . GLY A 1 99 ? -3.152 24.969 6.391 1 96.56 99 GLY A CA 1
ATOM 713 C C . GLY A 1 99 ? -1.747 24.5 6.719 1 96.56 99 GLY A C 1
ATOM 714 O O . GLY A 1 99 ? -1.535 23.328 7.02 1 96.56 99 GLY A O 1
ATOM 715 N N . ARG A 1 100 ? -0.859 25.422 6.719 1 95.94 100 ARG A N 1
ATOM 716 C CA . ARG A 1 100 ? 0.527 25.094 7.035 1 95.94 100 ARG A CA 1
ATOM 717 C C . ARG A 1 100 ? 0.673 24.688 8.5 1 95.94 100 ARG A C 1
ATOM 719 O O . ARG A 1 100 ? 1.398 23.75 8.828 1 95.94 100 ARG A O 1
ATOM 726 N N . ALA A 1 101 ? 0.001 25.422 9.32 1 97.06 101 ALA A N 1
ATOM 727 C CA . ALA A 1 101 ? 0.024 25.094 10.742 1 97.06 101 ALA A CA 1
ATOM 728 C C . ALA A 1 101 ? -0.597 23.734 11 1 97.06 101 ALA A C 1
ATOM 730 O O . ALA A 1 101 ? -0.069 22.938 11.789 1 97.06 101 ALA A O 1
ATOM 731 N N . LEU A 1 102 ? -1.665 23.484 10.328 1 96.94 102 LEU A N 1
ATOM 732 C CA . LEU A 1 102 ? -2.348 22.203 10.461 1 96.94 102 LEU A CA 1
ATOM 733 C C . LEU A 1 102 ? -1.475 21.062 9.945 1 96.94 102 LEU A C 1
ATOM 735 O O . LEU A 1 102 ? -1.406 20 10.562 1 96.94 102 LEU A O 1
ATOM 739 N N . ALA A 1 103 ? -0.826 21.281 8.867 1 96.06 103 ALA A N 1
ATOM 740 C CA . ALA A 1 103 ? 0.073 20.297 8.297 1 96.06 103 ALA A CA 1
ATOM 741 C C . ALA A 1 103 ? 1.198 19.938 9.266 1 96.06 103 ALA A C 1
ATOM 743 O O . ALA A 1 103 ? 1.54 18.766 9.438 1 96.06 103 ALA A O 1
ATOM 744 N N . LYS A 1 104 ? 1.72 20.906 9.859 1 95.94 104 LYS A N 1
ATOM 745 C CA . LYS A 1 104 ? 2.811 20.703 10.805 1 95.94 104 LYS A CA 1
ATOM 746 C C . LYS A 1 104 ? 2.344 19.875 12 1 95.94 104 LYS A C 1
ATOM 748 O O . LYS A 1 104 ? 3.027 18.953 12.422 1 95.94 104 LYS A O 1
ATOM 753 N N . ARG A 1 105 ? 1.186 20.219 12.539 1 97.12 105 ARG A N 1
ATOM 754 C CA . ARG A 1 105 ? 0.624 19.469 13.664 1 97.12 105 ARG A CA 1
ATOM 755 C C . ARG A 1 105 ? 0.332 18.031 13.258 1 97.12 105 ARG A C 1
ATOM 757 O O . ARG A 1 105 ? 0.612 17.094 14.023 1 97.12 105 ARG A O 1
ATOM 764 N N . ALA A 1 106 ? -0.229 17.891 12.102 1 97.5 106 ALA A N 1
ATOM 765 C CA . ALA A 1 106 ? -0.568 16.562 11.602 1 97.5 106 ALA A CA 1
ATOM 766 C C . ALA A 1 106 ? 0.686 15.711 11.406 1 97.5 106 ALA A C 1
ATOM 768 O O . ALA A 1 106 ? 0.692 14.523 11.727 1 97.5 106 ALA A O 1
ATOM 769 N N . GLU A 1 107 ? 1.701 16.328 10.906 1 96.06 107 GLU A N 1
ATOM 770 C CA . GLU A 1 107 ? 2.959 15.617 10.703 1 96.06 107 GLU A CA 1
ATOM 771 C C . GLU A 1 107 ? 3.518 15.102 12.031 1 96.06 107 GLU A C 1
ATOM 773 O O . GLU A 1 107 ? 4.035 13.984 12.094 1 96.06 107 GLU A O 1
ATOM 778 N N . ALA A 1 108 ? 3.426 15.883 13.016 1 96.56 108 ALA A N 1
ATOM 779 C CA . ALA A 1 108 ? 3.938 15.5 14.328 1 96.56 108 ALA A CA 1
ATOM 780 C C . ALA A 1 108 ? 3.193 14.281 14.875 1 96.56 108 ALA A C 1
ATOM 782 O O . ALA A 1 108 ? 3.811 13.352 15.406 1 96.56 108 ALA A O 1
ATOM 783 N N . VAL A 1 109 ? 1.876 14.25 14.719 1 97.06 109 VAL A N 1
ATOM 784 C CA . VAL A 1 109 ? 1.106 13.148 15.273 1 97.06 109 VAL A CA 1
ATOM 785 C C . VAL A 1 109 ? 1.329 11.891 14.438 1 97.06 109 VAL A C 1
ATOM 787 O O . VAL A 1 109 ? 1.346 10.773 14.977 1 97.06 109 VAL A O 1
ATOM 790 N N . VAL A 1 110 ? 1.492 12.055 13.148 1 97.19 110 VAL A N 1
ATOM 791 C CA . VAL A 1 110 ? 1.76 10.914 12.289 1 97.19 110 VAL A CA 1
ATOM 792 C C . VAL A 1 110 ? 3.131 10.328 12.617 1 97.19 110 VAL A C 1
ATOM 794 O O . VAL A 1 110 ? 3.295 9.102 12.672 1 97.19 110 VAL A O 1
ATOM 797 N N . ARG A 1 111 ? 4.074 11.18 12.836 1 96 111 ARG A N 1
ATOM 798 C CA . ARG A 1 111 ? 5.406 10.719 13.211 1 96 111 ARG A CA 1
ATOM 799 C C . ARG A 1 111 ? 5.363 9.898 14.492 1 96 111 ARG A C 1
ATOM 801 O O . ARG A 1 111 ? 6.074 8.898 14.625 1 96 111 ARG A O 1
ATOM 808 N N . ALA A 1 112 ? 4.578 10.32 15.406 1 96.88 112 ALA A N 1
ATOM 809 C CA . ALA A 1 112 ? 4.43 9.586 16.656 1 96.88 112 ALA A CA 1
ATOM 810 C C . ALA A 1 112 ? 3.781 8.219 16.422 1 96.88 112 ALA A C 1
ATOM 812 O O . ALA A 1 112 ? 4.176 7.227 17.031 1 96.88 112 ALA A O 1
ATOM 813 N N . ALA A 1 113 ? 2.783 8.156 15.594 1 97.19 113 ALA A N 1
ATOM 814 C CA . ALA A 1 113 ? 2.143 6.895 15.242 1 97.19 113 ALA A CA 1
ATOM 815 C C . ALA A 1 113 ? 3.129 5.957 14.555 1 97.19 113 ALA A C 1
ATOM 817 O O . ALA A 1 113 ? 3.176 4.762 14.859 1 97.19 113 ALA A O 1
ATOM 818 N N . ASP A 1 114 ? 3.902 6.531 13.602 1 97.06 114 ASP A N 1
ATOM 819 C CA . ASP A 1 114 ? 4.957 5.762 12.953 1 97.06 114 ASP A CA 1
ATOM 820 C C . ASP A 1 114 ? 5.902 5.141 13.977 1 97.06 114 ASP A C 1
ATOM 822 O O . ASP A 1 114 ? 6.25 3.963 13.875 1 97.06 114 ASP A O 1
ATOM 826 N N . ALA A 1 115 ? 6.297 5.949 14.906 1 96.25 115 ALA A N 1
ATOM 827 C CA . ALA A 1 115 ? 7.25 5.512 15.922 1 96.25 115 ALA A CA 1
ATOM 828 C C . ALA A 1 115 ? 6.688 4.348 16.734 1 96.25 115 ALA A C 1
ATOM 830 O O . ALA A 1 115 ? 7.418 3.428 17.109 1 96.25 115 ALA A O 1
ATOM 831 N N . ARG A 1 116 ? 5.398 4.359 17.031 1 96.19 116 ARG A N 1
ATOM 832 C CA . ARG A 1 116 ? 4.77 3.279 17.781 1 96.19 116 ARG A CA 1
ATOM 833 C C . ARG A 1 116 ? 4.832 1.967 17 1 96.19 116 ARG A C 1
ATOM 835 O O . ARG A 1 116 ? 5.125 0.915 17.578 1 96.19 116 ARG A O 1
ATOM 842 N N . VAL A 1 117 ? 4.629 2.018 15.711 1 96.69 117 VAL A N 1
ATOM 843 C CA . VAL A 1 117 ? 4.676 0.826 14.875 1 96.69 117 VAL A CA 1
ATOM 844 C C . VAL A 1 117 ? 6.113 0.334 14.75 1 96.69 117 VAL A C 1
ATOM 846 O O . VAL A 1 117 ? 6.375 -0.868 14.844 1 96.69 117 VAL A O 1
ATOM 849 N N . LEU A 1 118 ? 7.023 1.258 14.57 1 97.38 118 LEU A N 1
ATOM 850 C CA . LEU A 1 118 ? 8.43 0.932 14.359 1 97.38 118 LEU A CA 1
ATOM 851 C C . LEU A 1 118 ? 9.078 0.439 15.648 1 97.38 118 LEU A C 1
ATOM 853 O O . LEU A 1 118 ? 10.164 -0.141 15.617 1 97.38 118 LEU A O 1
ATOM 857 N N . ALA A 1 119 ? 8.461 0.673 16.781 1 96.56 119 ALA A N 1
ATOM 858 C CA . ALA A 1 119 ? 9.023 0.327 18.094 1 96.56 119 ALA A CA 1
ATOM 859 C C . ALA A 1 119 ? 9.195 -1.184 18.234 1 96.56 119 ALA A C 1
ATOM 861 O O . ALA A 1 119 ? 9.883 -1.655 19.141 1 96.56 119 ALA A O 1
ATOM 862 N N . ARG A 1 120 ? 8.609 -1.978 17.344 1 96.56 120 ARG A N 1
ATOM 863 C CA . ARG A 1 120 ? 8.797 -3.424 17.312 1 96.56 120 ARG A CA 1
ATOM 864 C C . ARG A 1 120 ? 10.203 -3.783 16.844 1 96.56 120 ARG A C 1
ATOM 866 O O . ARG A 1 120 ? 10.633 -4.934 16.984 1 96.56 120 ARG A O 1
ATOM 873 N N . LEU A 1 121 ? 10.93 -2.805 16.375 1 97.31 121 LEU A N 1
ATOM 874 C CA . LEU A 1 121 ? 12.32 -2.93 15.969 1 97.31 121 LEU A CA 1
ATOM 875 C C . LEU A 1 121 ? 13.242 -2.154 16.906 1 97.31 121 LEU A C 1
ATOM 877 O O . LEU A 1 121 ? 12.812 -1.176 17.531 1 97.31 121 LEU A O 1
ATOM 881 N N . THR A 1 122 ? 14.523 -2.57 16.953 1 97.12 122 THR A N 1
ATOM 882 C CA . THR A 1 122 ? 15.508 -1.781 17.688 1 97.12 122 THR A CA 1
ATOM 883 C C . THR A 1 122 ? 15.828 -0.488 16.938 1 97.12 122 THR A C 1
ATOM 885 O O . THR A 1 122 ? 15.531 -0.362 15.75 1 97.12 122 THR A O 1
ATOM 888 N N . ALA A 1 123 ? 16.438 0.498 17.625 1 95.5 123 ALA A N 1
ATOM 889 C CA . ALA A 1 123 ? 16.75 1.793 17.031 1 95.5 123 ALA A CA 1
ATOM 890 C C . ALA A 1 123 ? 17.641 1.628 15.797 1 95.5 123 ALA A C 1
ATOM 892 O O . ALA A 1 123 ? 17.375 2.215 14.742 1 95.5 123 ALA A O 1
ATOM 893 N N . PRO A 1 124 ? 18.656 0.769 15.906 1 95.88 124 PRO A N 1
ATOM 894 C CA . PRO A 1 124 ? 19.469 0.554 14.703 1 95.88 124 PRO A CA 1
ATOM 895 C C . PRO A 1 124 ? 18.672 -0.107 13.57 1 95.88 124 PRO A C 1
ATOM 897 O O . PRO A 1 124 ? 18.859 0.234 12.398 1 95.88 124 PRO A O 1
ATOM 900 N N . GLN A 1 125 ? 17.781 -1.027 13.875 1 96.25 125 GLN A N 1
ATOM 901 C CA . GLN A 1 125 ? 16.953 -1.685 12.883 1 96.25 125 GLN A CA 1
ATOM 902 C C . GLN A 1 125 ? 16.016 -0.686 12.203 1 96.25 125 GLN A C 1
ATOM 904 O O . GLN A 1 125 ? 15.781 -0.763 11 1 96.25 125 GLN A O 1
ATOM 909 N N . GLN A 1 126 ? 15.508 0.232 13.023 1 96.75 126 GLN A N 1
ATOM 910 C CA . GLN A 1 126 ? 14.609 1.243 12.477 1 96.75 126 GLN A CA 1
ATOM 911 C C . GLN A 1 126 ? 15.312 2.094 11.422 1 96.75 126 GLN A C 1
ATOM 913 O O . GLN A 1 126 ? 14.766 2.334 10.344 1 96.75 126 GLN A O 1
ATOM 918 N N . ARG A 1 127 ? 16.484 2.566 11.758 1 94.81 127 ARG A N 1
ATOM 919 C CA . ARG A 1 127 ? 17.25 3.395 10.836 1 94.81 127 ARG A CA 1
ATOM 920 C C . ARG A 1 127 ? 17.578 2.629 9.555 1 94.81 127 ARG A C 1
ATOM 922 O O . ARG A 1 127 ? 17.453 3.162 8.453 1 94.81 127 ARG A O 1
ATOM 929 N N . GLU A 1 128 ? 17.984 1.407 9.727 1 95.69 128 GLU A N 1
ATOM 930 C CA . GLU A 1 128 ? 18.328 0.575 8.57 1 95.69 128 GLU A CA 1
ATOM 931 C C . GLU A 1 128 ? 17.094 0.298 7.711 1 95.69 128 GLU A C 1
ATOM 933 O O . GLU A 1 128 ? 17.172 0.316 6.48 1 95.69 128 GLU A O 1
ATOM 938 N N . PHE A 1 129 ? 16 0.022 8.398 1 97.38 129 PHE A N 1
ATOM 939 C CA . PHE A 1 129 ? 14.75 -0.261 7.711 1 97.38 129 PHE A CA 1
ATOM 940 C C . PHE A 1 129 ? 14.344 0.912 6.828 1 97.38 129 PHE A C 1
ATOM 942 O O . PHE A 1 129 ? 14.047 0.731 5.645 1 97.38 129 PHE A O 1
ATOM 949 N N . LYS A 1 130 ? 14.359 2.102 7.359 1 96.06 130 LYS A N 1
ATOM 950 C CA . LYS A 1 130 ? 13.984 3.301 6.613 1 96.06 130 LYS A CA 1
ATOM 951 C C . LYS A 1 130 ? 14.953 3.559 5.465 1 96.06 130 LYS A C 1
ATOM 953 O O . LYS A 1 130 ? 14.531 3.947 4.371 1 96.06 130 LYS A O 1
ATOM 958 N N . ARG A 1 131 ? 16.172 3.334 5.715 1 95.25 131 ARG A N 1
ATOM 959 C CA . ARG A 1 131 ? 17.172 3.51 4.664 1 95.25 131 ARG A CA 1
ATOM 960 C C . ARG A 1 131 ? 16.922 2.553 3.506 1 95.25 131 ARG A C 1
ATOM 962 O O . ARG A 1 131 ? 17.047 2.934 2.34 1 95.25 131 ARG A O 1
ATOM 969 N N . MET A 1 132 ? 16.609 1.337 3.795 1 97.19 132 MET A N 1
ATOM 970 C CA . MET A 1 132 ? 16.344 0.342 2.76 1 97.19 132 MET A CA 1
ATOM 971 C C . MET A 1 132 ? 15.086 0.695 1.98 1 97.19 132 MET A C 1
ATOM 973 O O . MET A 1 132 ? 15.047 0.543 0.758 1 97.19 132 MET A O 1
ATOM 977 N N . LEU A 1 133 ? 14.023 1.144 2.721 1 97.19 133 LEU A N 1
ATOM 978 C CA . LEU A 1 133 ? 12.82 1.599 2.035 1 97.19 133 LEU A CA 1
ATOM 979 C C . LEU A 1 133 ? 13.141 2.727 1.061 1 97.19 133 LEU A C 1
ATOM 981 O O . LEU A 1 1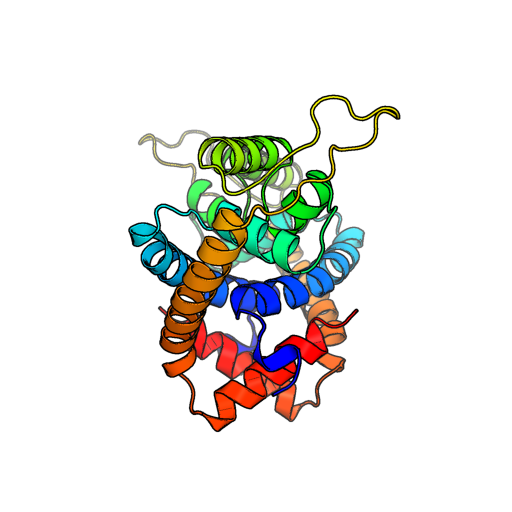33 ? 12.648 2.732 -0.072 1 97.19 133 LEU A O 1
ATOM 985 N N . GLU A 1 134 ? 13.961 3.668 1.501 1 95 134 GLU A N 1
ATOM 986 C CA . GLU A 1 134 ? 14.344 4.789 0.65 1 95 134 GLU A CA 1
ATOM 987 C C . GLU A 1 134 ? 15.086 4.309 -0.595 1 95 134 GLU A C 1
ATOM 989 O O . GLU A 1 134 ? 14.82 4.777 -1.703 1 95 134 GLU A O 1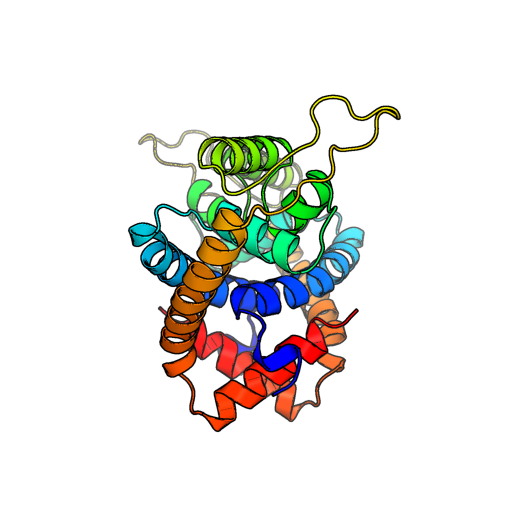
ATOM 994 N N . LYS A 1 135 ? 15.969 3.432 -0.402 1 95.62 135 LYS A N 1
ATOM 995 C CA . LYS A 1 135 ? 16.75 2.893 -1.513 1 95.62 135 LYS A CA 1
ATOM 996 C C . LYS A 1 135 ? 15.852 2.154 -2.506 1 95.62 135 LYS A C 1
ATOM 998 O O . LYS A 1 135 ? 15.984 2.326 -3.719 1 95.62 135 LYS A O 1
ATOM 1003 N N . LEU A 1 136 ? 14.922 1.392 -2.037 1 96.69 136 LEU A N 1
ATOM 1004 C CA . LEU A 1 136 ? 14.055 0.578 -2.879 1 96.69 136 LEU A CA 1
ATOM 1005 C C . LEU A 1 136 ? 13.023 1.445 -3.596 1 96.69 136 LEU A C 1
ATOM 1007 O O . LEU A 1 136 ? 12.586 1.11 -4.695 1 96.69 136 LEU A O 1
ATOM 1011 N N . GLY A 1 137 ? 12.586 2.512 -2.918 1 94.38 137 GLY A N 1
ATOM 1012 C CA . GLY A 1 137 ? 11.555 3.369 -3.471 1 94.38 137 GLY A CA 1
ATOM 1013 C C . GLY A 1 137 ? 12.102 4.465 -4.363 1 94.38 137 GLY A C 1
ATOM 1014 O O . GLY A 1 137 ? 11.336 5.273 -4.898 1 94.38 137 GLY A O 1
ATOM 1015 N N . SER A 1 138 ? 13.375 4.578 -4.379 1 84.19 138 SER A N 1
ATOM 1016 C CA . SER A 1 138 ? 14.016 5.605 -5.195 1 84.19 138 SER A CA 1
ATOM 1017 C C . SER A 1 138 ? 13.938 5.262 -6.676 1 84.19 138 SER A C 1
ATOM 1019 O O . SER A 1 138 ? 14.031 4.094 -7.055 1 84.19 138 SER A O 1
ATOM 1021 N N . ASP A 1 139 ? 13.211 6.035 -7.566 1 65 139 ASP A N 1
ATOM 1022 C CA . ASP A 1 139 ? 13.195 5.836 -9.008 1 65 139 ASP A CA 1
ATOM 1023 C C . ASP A 1 139 ? 14.617 5.82 -9.57 1 65 139 ASP A C 1
ATOM 1025 O O . ASP A 1 139 ? 15.492 6.523 -9.078 1 65 139 ASP A O 1
ATOM 1029 N N . MET B 1 1 ? 20.078 14.617 9.305 1 31.31 1 MET B N 1
ATOM 1030 C CA . MET B 1 1 ? 19 13.633 9.289 1 31.31 1 MET B CA 1
ATOM 1031 C C . MET B 1 1 ? 18.297 13.602 7.941 1 31.31 1 MET B C 1
ATOM 1033 O O . MET B 1 1 ? 17.75 14.617 7.504 1 31.31 1 MET B O 1
ATOM 1037 N N . GLY B 1 2 ? 18.688 13.031 7.016 1 42.97 2 GLY B N 1
ATOM 1038 C CA . GLY B 1 2 ? 18.5 13.211 5.586 1 42.97 2 GLY B CA 1
ATOM 1039 C C . GLY B 1 2 ? 17.031 13.164 5.172 1 42.97 2 GLY B C 1
ATOM 1040 O O . GLY B 1 2 ? 16.156 12.93 6.004 1 42.97 2 GLY B O 1
ATOM 1041 N N . LEU B 1 3 ? 16.719 13.727 4.047 1 43.47 3 LEU B N 1
ATOM 1042 C CA . LEU B 1 3 ? 15.375 13.867 3.51 1 43.47 3 LEU B CA 1
ATOM 1043 C C . LEU B 1 3 ? 14.5 12.688 3.922 1 43.47 3 LEU B C 1
ATOM 1045 O O . LEU B 1 3 ? 13.289 12.828 4.086 1 43.47 3 LEU B O 1
ATOM 1049 N N . ALA B 1 4 ? 15.312 11.484 4.047 1 47.44 4 ALA B N 1
ATOM 1050 C CA . ALA B 1 4 ? 14.766 10.172 4.395 1 47.44 4 ALA B CA 1
ATOM 1051 C C . ALA B 1 4 ? 14.227 10.172 5.82 1 47.44 4 ALA B C 1
ATOM 1053 O O . ALA B 1 4 ? 13.25 9.477 6.121 1 47.44 4 ALA B O 1
ATOM 1054 N N . ASP B 1 5 ? 14.898 10.938 6.684 1 53.16 5 ASP B N 1
ATOM 1055 C CA . ASP B 1 5 ? 14.578 10.969 8.109 1 53.16 5 ASP B CA 1
ATOM 1056 C C . ASP B 1 5 ? 13.227 11.641 8.352 1 53.16 5 ASP B C 1
ATOM 1058 O O . ASP B 1 5 ? 12.562 11.367 9.352 1 53.16 5 ASP B O 1
ATOM 1062 N N . ASP B 1 6 ? 12.75 12.258 7.301 1 74.06 6 ASP B N 1
ATOM 1063 C CA . ASP B 1 6 ? 11.594 13.102 7.598 1 74.06 6 ASP B CA 1
ATOM 1064 C C . ASP B 1 6 ? 10.344 12.57 6.906 1 74.06 6 ASP B C 1
ATOM 1066 O O . ASP B 1 6 ? 9.227 13.008 7.203 1 74.06 6 ASP B O 1
ATOM 1070 N N . ALA B 1 7 ? 10.617 11.5 6.188 1 86.69 7 ALA B N 1
ATOM 1071 C CA . ALA B 1 7 ? 9.422 11.055 5.465 1 86.69 7 ALA B CA 1
ATOM 1072 C C . ALA B 1 7 ? 8.602 10.094 6.316 1 86.69 7 ALA B C 1
ATOM 1074 O O . ALA B 1 7 ? 9.148 9.203 6.965 1 86.69 7 ALA B O 1
ATOM 1075 N N . PRO B 1 8 ? 7.324 10.297 6.32 1 92.75 8 PRO B N 1
ATOM 1076 C CA . PRO B 1 8 ? 6.48 9.344 7.039 1 92.75 8 PRO B CA 1
ATOM 1077 C C . PRO B 1 8 ? 6.625 7.918 6.512 1 92.75 8 PRO B C 1
ATOM 1079 O O . PRO B 1 8 ? 6.875 7.715 5.32 1 92.75 8 PRO B O 1
ATOM 1082 N N . LEU B 1 9 ? 6.488 6.973 7.406 1 95.25 9 LEU B N 1
ATOM 1083 C CA . LEU B 1 9 ? 6.637 5.562 7.066 1 95.25 9 LEU B CA 1
ATOM 1084 C C . LEU B 1 9 ? 5.676 5.168 5.949 1 95.25 9 LEU B C 1
ATOM 1086 O O . LEU B 1 9 ? 6.055 4.426 5.035 1 95.25 9 LEU B O 1
ATOM 1090 N N . GLY B 1 10 ? 4.426 5.664 6.074 1 94.44 10 GLY B N 1
ATOM 1091 C CA . GLY B 1 10 ? 3.451 5.367 5.039 1 94.44 10 GLY B CA 1
ATOM 1092 C C . GLY B 1 10 ? 3.9 5.801 3.656 1 94.44 10 GLY B C 1
ATOM 1093 O O . GLY B 1 10 ? 3.643 5.105 2.67 1 94.44 10 GLY B O 1
ATOM 1094 N N . TYR B 1 11 ? 4.551 6.91 3.584 1 91.25 11 TYR B N 1
ATOM 1095 C CA . TYR B 1 11 ? 5.066 7.414 2.316 1 91.25 11 TYR B CA 1
ATOM 1096 C C . TYR B 1 11 ? 6.168 6.512 1.777 1 91.25 11 TYR B C 1
ATOM 1098 O O . TYR B 1 11 ? 6.203 6.207 0.583 1 91.25 11 TYR B O 1
ATOM 1106 N N . LEU B 1 12 ? 7.105 6.121 2.598 1 94.12 12 LEU B N 1
ATOM 1107 C CA . LEU B 1 12 ? 8.195 5.246 2.178 1 94.12 12 LEU B CA 1
ATOM 1108 C C . LEU B 1 12 ? 7.66 3.91 1.671 1 94.12 12 LEU B C 1
ATOM 1110 O O . LEU B 1 12 ? 8.141 3.387 0.664 1 94.12 12 LEU B O 1
ATOM 1114 N N . LEU B 1 13 ? 6.668 3.355 2.359 1 95.06 13 LEU B N 1
ATOM 1115 C CA . LEU B 1 13 ? 6.031 2.117 1.922 1 95.06 13 LEU B CA 1
ATOM 1116 C C . LEU B 1 13 ? 5.367 2.301 0.562 1 95.06 13 LEU B C 1
ATOM 1118 O O . LEU B 1 13 ? 5.488 1.439 -0.312 1 95.06 13 LEU B O 1
ATOM 1122 N N . TYR B 1 14 ? 4.688 3.379 0.38 1 91.19 14 TYR B N 1
ATOM 1123 C CA . TYR B 1 14 ? 4.023 3.695 -0.879 1 91.19 14 TYR B CA 1
ATOM 1124 C C . TYR B 1 14 ? 5.027 3.756 -2.025 1 91.19 14 TYR B C 1
ATOM 1126 O O . TYR B 1 14 ? 4.781 3.213 -3.104 1 91.19 14 TYR B O 1
ATOM 1134 N N . ARG B 1 15 ? 6.148 4.441 -1.854 1 92.88 15 ARG B N 1
ATOM 1135 C CA . ARG B 1 15 ? 7.148 4.594 -2.904 1 92.88 15 ARG B CA 1
ATOM 1136 C C . ARG B 1 15 ? 7.688 3.236 -3.348 1 92.88 15 ARG B C 1
ATOM 1138 O O . ARG B 1 15 ? 7.91 3.01 -4.539 1 92.88 15 ARG B O 1
ATOM 1145 N N . VAL B 1 16 ? 7.949 2.338 -2.389 1 96.25 16 VAL B N 1
ATOM 1146 C CA . VAL B 1 16 ? 8.406 1 -2.746 1 96.25 16 VAL B CA 1
ATOM 1147 C C . VAL B 1 16 ? 7.324 0.28 -3.545 1 96.25 16 VAL B C 1
ATOM 1149 O O . VAL B 1 16 ? 7.617 -0.372 -4.551 1 96.25 16 VAL B O 1
ATOM 1152 N N . GLY B 1 17 ? 6.055 0.391 -3.072 1 94.56 17 GLY B N 1
ATOM 1153 C CA . GLY B 1 17 ? 4.945 -0.178 -3.816 1 94.56 17 GLY B CA 1
ATOM 1154 C C . GLY B 1 17 ? 4.84 0.351 -5.234 1 94.56 17 GLY B C 1
ATOM 1155 O O . GLY B 1 17 ? 4.527 -0.399 -6.16 1 94.56 17 GLY B O 1
ATOM 1156 N N . ALA B 1 18 ? 5.109 1.646 -5.426 1 91.81 18 ALA B N 1
ATOM 1157 C CA . ALA B 1 18 ? 5.012 2.291 -6.734 1 91.81 18 ALA B CA 1
ATOM 1158 C C . ALA B 1 18 ? 6.07 1.754 -7.691 1 91.81 18 ALA B C 1
ATOM 1160 O O . ALA B 1 18 ? 5.84 1.675 -8.898 1 91.81 18 ALA B O 1
ATOM 1161 N N . VAL B 1 19 ? 7.191 1.381 -7.188 1 95.06 19 VAL B N 1
ATOM 1162 C CA . VAL B 1 19 ? 8.25 0.781 -7.988 1 95.06 19 VAL B CA 1
ATOM 1163 C C . VAL B 1 19 ? 7.926 -0.684 -8.266 1 95.06 19 VAL B C 1
ATOM 1165 O O . VAL B 1 19 ? 8.141 -1.174 -9.375 1 95.06 19 VAL B O 1
ATOM 1168 N N . LEU B 1 20 ? 7.355 -1.338 -7.32 1 96.19 20 LEU B N 1
ATOM 1169 C CA . LEU B 1 20 ? 7.117 -2.775 -7.371 1 96.19 20 LEU B CA 1
ATOM 1170 C C . LEU B 1 20 ? 5.941 -3.098 -8.289 1 96.19 20 LEU B C 1
ATOM 1172 O O . LEU B 1 20 ? 5.996 -4.059 -9.062 1 96.19 20 LEU B O 1
ATOM 1176 N N . ARG B 1 21 ? 4.883 -2.338 -8.273 1 93.5 21 ARG B N 1
ATOM 1177 C CA . ARG B 1 21 ? 3.625 -2.658 -8.938 1 93.5 21 ARG B CA 1
ATOM 1178 C C . ARG B 1 21 ? 3.82 -2.801 -10.445 1 93.5 21 ARG B C 1
ATOM 1180 O O . ARG B 1 21 ? 3.402 -3.795 -11.039 1 93.5 21 ARG B O 1
ATOM 1187 N N . PRO B 1 22 ? 4.492 -1.803 -11.086 1 95.38 22 PRO B N 1
ATOM 1188 C CA . PRO B 1 22 ? 4.691 -1.979 -12.523 1 95.38 22 PRO B CA 1
ATOM 1189 C C . PRO B 1 22 ? 5.551 -3.197 -12.859 1 95.38 22 PRO B C 1
ATOM 1191 O O . PRO B 1 22 ? 5.34 -3.844 -13.891 1 95.38 22 PRO B O 1
ATOM 1194 N N . GLU B 1 23 ? 6.539 -3.529 -12.023 1 96.75 23 GLU B N 1
ATOM 1195 C CA . GLU B 1 23 ? 7.391 -4.691 -12.242 1 96.75 23 GLU B CA 1
ATOM 1196 C C . GLU B 1 23 ? 6.586 -5.988 -12.18 1 96.75 23 GLU B C 1
ATOM 1198 O O . GLU B 1 23 ? 6.723 -6.855 -13.047 1 96.75 23 GLU B O 1
ATOM 1203 N N . VAL B 1 24 ? 5.742 -6.078 -11.227 1 97.31 24 VAL B N 1
ATOM 1204 C CA . VAL B 1 24 ? 4.926 -7.27 -11.031 1 97.31 24 VAL B CA 1
ATOM 1205 C C . VAL B 1 24 ? 3.869 -7.359 -12.133 1 97.31 24 VAL B C 1
ATOM 1207 O O . VAL B 1 24 ? 3.619 -8.438 -12.672 1 97.31 24 VAL B O 1
ATOM 1210 N N . SER B 1 25 ? 3.277 -6.281 -12.453 1 97 25 SER B N 1
ATOM 1211 C CA . SER B 1 25 ? 2.277 -6.258 -13.516 1 97 25 SER B CA 1
ATOM 1212 C C . SER B 1 25 ? 2.871 -6.715 -14.844 1 97 25 SER B C 1
ATOM 1214 O O . SER B 1 25 ? 2.264 -7.516 -15.562 1 97 25 SER B O 1
ATOM 1216 N N . ALA B 1 26 ? 4.031 -6.188 -15.125 1 97.62 26 ALA B N 1
ATOM 1217 C CA . ALA B 1 26 ? 4.711 -6.586 -16.359 1 97.62 26 ALA B CA 1
ATOM 1218 C C . ALA B 1 26 ? 5.016 -8.078 -16.359 1 97.62 26 ALA B C 1
ATOM 1220 O O . ALA B 1 26 ? 4.898 -8.75 -17.375 1 97.62 26 ALA B O 1
ATOM 1221 N N . ALA B 1 27 ? 5.391 -8.617 -15.227 1 97.81 27 ALA B N 1
ATOM 1222 C CA . ALA B 1 27 ? 5.734 -10.031 -15.102 1 97.81 27 ALA B CA 1
ATOM 1223 C C . ALA B 1 27 ? 4.5 -10.914 -15.266 1 97.81 27 ALA B C 1
ATOM 1225 O O . ALA B 1 27 ? 4.598 -12.039 -15.773 1 97.81 27 ALA B O 1
ATOM 1226 N N . LEU B 1 28 ? 3.342 -10.414 -14.93 1 98 28 LEU B N 1
ATOM 1227 C CA . LEU B 1 28 ? 2.104 -11.18 -14.953 1 98 28 LEU B CA 1
ATOM 1228 C C . LEU B 1 28 ? 1.458 -11.141 -16.328 1 98 28 LEU B C 1
ATOM 1230 O O . LEU B 1 28 ? 0.664 -12.016 -16.672 1 98 28 LEU B O 1
ATOM 1234 N N . SER B 1 29 ? 1.857 -10.156 -17.078 1 97.5 29 SER B N 1
ATOM 1235 C CA . SER B 1 29 ? 1.205 -9.875 -18.359 1 97.5 29 SER B CA 1
ATOM 1236 C C . SER B 1 29 ? 1.275 -11.078 -19.297 1 97.5 29 SER B C 1
ATOM 1238 O O . SER B 1 29 ? 0.269 -11.469 -19.891 1 97.5 29 SER B O 1
ATOM 1240 N N . PRO B 1 30 ? 2.396 -11.781 -19.406 1 97.56 30 PRO B N 1
ATOM 1241 C CA . PRO B 1 30 ? 2.477 -12.938 -20.312 1 97.56 30 PRO B CA 1
ATOM 1242 C C . PRO B 1 30 ? 1.532 -14.062 -19.906 1 97.56 30 PRO B C 1
ATOM 1244 O O . PRO B 1 30 ? 1.199 -14.922 -20.734 1 97.56 30 PRO B O 1
ATOM 1247 N N . LEU B 1 31 ? 1.11 -14.117 -18.688 1 97.12 31 LEU B N 1
ATOM 1248 C CA . LEU B 1 31 ? 0.2 -15.148 -18.203 1 97.12 31 LEU B CA 1
ATOM 1249 C C . LEU B 1 31 ? -1.252 -14.719 -18.375 1 97.12 31 LEU B C 1
ATOM 1251 O O . LEU B 1 31 ? -2.172 -15.469 -18.031 1 97.12 31 LEU B O 1
ATOM 1255 N N . GLY B 1 32 ? -1.425 -13.461 -18.828 1 96.44 32 GLY B N 1
ATOM 1256 C CA . GLY B 1 32 ? -2.771 -12.93 -18.984 1 96.44 32 GLY B CA 1
ATOM 1257 C C . GLY B 1 32 ? -3.43 -12.594 -17.656 1 96.44 32 GLY B C 1
ATOM 1258 O O . GLY B 1 32 ? -4.656 -12.633 -17.547 1 96.44 32 GLY B O 1
ATOM 1259 N N . LEU B 1 33 ? -2.701 -12.344 -16.641 1 97.25 33 LEU B N 1
ATOM 1260 C CA . LEU B 1 33 ? -3.223 -12.078 -15.312 1 97.25 33 LEU B CA 1
ATOM 1261 C C . LEU B 1 33 ? -2.977 -10.633 -14.906 1 97.25 33 LEU B C 1
ATOM 1263 O O . LEU B 1 33 ? -1.905 -10.078 -15.172 1 97.25 33 LEU B O 1
ATOM 1267 N N . THR B 1 34 ? -3.932 -10.047 -14.281 1 95.44 34 THR B N 1
ATOM 1268 C CA . THR B 1 34 ? -3.748 -8.781 -13.586 1 95.44 34 THR B CA 1
ATOM 1269 C C . THR B 1 34 ? -3.314 -9.016 -12.141 1 95.44 34 THR B C 1
ATOM 1271 O O . THR B 1 34 ? -3.361 -10.148 -11.648 1 95.44 34 THR B O 1
ATOM 1274 N N . LEU B 1 35 ? -2.926 -7.922 -11.523 1 94.62 35 LEU B N 1
ATOM 1275 C CA . LEU B 1 35 ? -2.488 -8.039 -10.133 1 94.62 35 LEU B CA 1
ATOM 1276 C C . LEU B 1 35 ? -3.631 -8.5 -9.242 1 94.62 35 LEU B C 1
ATOM 1278 O O . LEU B 1 35 ? -3.469 -9.438 -8.453 1 94.62 35 LEU B O 1
ATOM 1282 N N . PRO B 1 36 ? -4.848 -7.949 -9.375 1 94.44 36 PRO B N 1
ATOM 1283 C CA . PRO B 1 36 ? -5.945 -8.438 -8.531 1 94.44 36 PRO B CA 1
ATOM 1284 C C . PRO B 1 36 ? -6.262 -9.914 -8.773 1 94.44 36 PRO B C 1
ATOM 1286 O O . PRO B 1 36 ? -6.594 -10.633 -7.832 1 94.44 36 PRO B O 1
ATOM 1289 N N . GLU B 1 37 ? -6.137 -10.297 -9.992 1 95.5 37 GLU B N 1
ATOM 1290 C CA . GLU B 1 37 ? -6.363 -11.703 -10.305 1 95.5 37 GLU B CA 1
ATOM 1291 C C . GLU B 1 37 ? -5.312 -12.586 -9.641 1 95.5 37 GLU B C 1
ATOM 1293 O O . GLU B 1 37 ? -5.641 -13.648 -9.102 1 95.5 37 GLU B O 1
ATOM 1298 N N . PHE B 1 38 ? -4.113 -12.172 -9.703 1 96.44 38 PHE B N 1
ATOM 1299 C CA . PHE B 1 38 ? -3.049 -12.914 -9.039 1 96.44 38 PHE B CA 1
ATOM 1300 C C . PHE B 1 38 ? -3.303 -12.992 -7.535 1 96.44 38 PHE B C 1
ATOM 1302 O O . PHE B 1 38 ? -3.172 -14.062 -6.938 1 96.44 38 PHE B O 1
ATOM 1309 N N . VAL B 1 39 ? -3.588 -11.93 -6.953 1 94 39 VAL B N 1
ATOM 1310 C CA . VAL B 1 39 ? -3.85 -11.898 -5.516 1 94 39 VAL B CA 1
ATOM 1311 C C . VAL B 1 39 ? -4.988 -12.859 -5.18 1 94 39 VAL B C 1
ATOM 1313 O O . VAL B 1 39 ? -4.902 -13.625 -4.215 1 94 39 VAL B O 1
ATOM 1316 N N . CYS B 1 40 ? -5.953 -12.844 -5.957 1 92.69 40 CYS B N 1
ATOM 1317 C CA . CYS B 1 40 ? -7.086 -13.734 -5.754 1 92.69 40 CYS B CA 1
ATOM 1318 C C . CYS B 1 40 ? -6.652 -15.195 -5.832 1 92.69 40 CYS B C 1
ATOM 1320 O O . CYS B 1 40 ? -6.98 -15.992 -4.949 1 92.69 40 CYS B O 1
ATOM 1322 N N . LEU B 1 41 ? -5.93 -15.531 -6.859 1 94.62 41 LEU B N 1
ATOM 1323 C CA . LEU B 1 41 ? -5.438 -16.891 -7.031 1 94.62 41 LEU B CA 1
ATOM 1324 C C . LEU B 1 41 ? -4.59 -17.328 -5.84 1 94.62 41 LEU B C 1
ATOM 1326 O O . LEU B 1 41 ? -4.758 -18.422 -5.32 1 94.62 41 LEU B O 1
ATOM 1330 N N . ARG B 1 42 ? -3.797 -16.484 -5.449 1 92.88 42 ARG B N 1
ATOM 1331 C CA . ARG B 1 42 ? -2.891 -16.797 -4.348 1 92.88 42 ARG B CA 1
ATOM 1332 C C . ARG B 1 42 ? -3.658 -17 -3.043 1 92.88 42 ARG B C 1
ATOM 1334 O O . ARG B 1 42 ? -3.406 -17.953 -2.305 1 92.88 42 ARG B O 1
ATOM 1341 N N . MET B 1 43 ? -4.516 -16.125 -2.783 1 90.56 43 MET B N 1
ATOM 1342 C CA . MET B 1 43 ? -5.281 -16.188 -1.54 1 90.56 43 MET B CA 1
ATOM 1343 C C . MET B 1 43 ? -6.133 -17.453 -1.497 1 90.56 43 MET B C 1
ATOM 1345 O O . MET B 1 43 ? -6.211 -18.125 -0.464 1 90.56 43 MET B O 1
ATOM 1349 N N . LEU B 1 44 ? -6.719 -17.734 -2.57 1 90.19 44 LEU B N 1
ATOM 1350 C CA . LEU B 1 44 ? -7.551 -18.938 -2.633 1 90.19 44 LEU B CA 1
ATOM 1351 C C . LEU B 1 44 ? -6.699 -20.188 -2.51 1 90.19 44 LEU B C 1
ATOM 1353 O O . LEU B 1 44 ? -7.16 -21.219 -1.995 1 90.19 44 LEU B O 1
ATOM 1357 N N . SER B 1 45 ? -5.508 -20.094 -3.078 1 90.19 45 SER B N 1
ATOM 1358 C CA . SER B 1 45 ? -4.594 -21.234 -2.973 1 90.19 45 SER B CA 1
ATOM 1359 C C . SER B 1 45 ? -4.195 -21.484 -1.523 1 90.19 45 SER B C 1
ATOM 1361 O O . SER B 1 45 ? -4.031 -22.641 -1.114 1 90.19 45 SER B O 1
ATOM 1363 N N . GLN B 1 46 ? -4.098 -20.453 -0.728 1 85.69 46 GLN B N 1
ATOM 1364 C CA . GLN B 1 46 ? -3.656 -20.562 0.659 1 85.69 46 GLN B CA 1
ATOM 1365 C C . GLN B 1 46 ? -4.836 -20.812 1.593 1 85.69 46 GLN B C 1
ATOM 1367 O O . GLN B 1 46 ? -4.703 -21.516 2.598 1 85.69 46 GLN B O 1
ATOM 1372 N N . SER B 1 47 ? -5.887 -20.172 1.355 1 81.94 47 SER B N 1
ATOM 1373 C CA . SER B 1 47 ? -7.09 -20.281 2.176 1 81.94 47 SER B CA 1
ATOM 1374 C C . SER B 1 47 ? -8.336 -20.438 1.312 1 81.94 47 SER B C 1
ATOM 1376 O O . SER B 1 47 ? -8.961 -19.453 0.923 1 81.94 47 SER B O 1
ATOM 1378 N N . PRO B 1 48 ? -8.633 -21.719 1.239 1 77.69 48 PRO B N 1
ATOM 1379 C CA . PRO B 1 48 ? -9.852 -21.953 0.459 1 77.69 48 PRO B CA 1
ATOM 1380 C C . PRO B 1 48 ? -11.109 -21.438 1.165 1 77.69 48 PRO B C 1
ATOM 1382 O O . PRO B 1 48 ? -11.172 -21.453 2.396 1 77.69 48 PRO B O 1
ATOM 1385 N N . GLY B 1 49 ? -12.023 -20.891 0.495 1 75.69 49 GLY B N 1
ATOM 1386 C CA . GLY B 1 49 ? -13.328 -20.531 1.044 1 75.69 49 GLY B CA 1
ATOM 1387 C C . GLY B 1 49 ? -13.43 -19.078 1.44 1 75.69 49 GLY B C 1
ATOM 1388 O O . GLY B 1 49 ? -14.383 -18.672 2.102 1 75.69 49 GLY B O 1
ATOM 1389 N N . LEU B 1 50 ? -12.445 -18.297 1.114 1 79.56 50 LEU B N 1
ATOM 1390 C CA . LEU B 1 50 ? -12.531 -16.859 1.405 1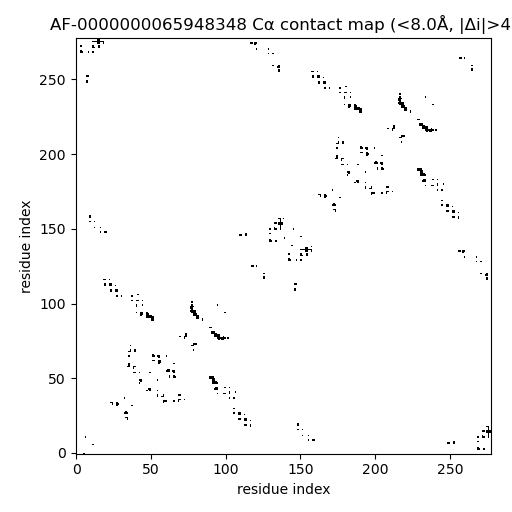 79.56 50 LEU B CA 1
ATOM 1391 C C . LEU B 1 50 ? -13.672 -16.219 0.63 1 79.56 50 LEU B C 1
ATOM 1393 O O . LEU B 1 50 ? -13.922 -16.578 -0.524 1 79.56 50 LEU B O 1
ATOM 1397 N N . SER B 1 51 ? -14.266 -15.242 1.303 1 80.88 51 SER B N 1
ATOM 1398 C CA . SER B 1 51 ? -15.344 -14.5 0.653 1 80.88 51 SER B CA 1
ATOM 1399 C C . SER B 1 51 ? -14.789 -13.453 -0.314 1 80.88 51 SER B C 1
ATOM 1401 O O . SER B 1 51 ? -13.609 -13.094 -0.237 1 80.88 51 SER B O 1
ATOM 1403 N N . SER B 1 52 ? -15.672 -13.023 -1.204 1 83 52 SER B N 1
ATOM 1404 C CA . SER B 1 52 ? -15.312 -11.961 -2.133 1 83 52 SER B CA 1
ATOM 1405 C C . SER B 1 52 ? -14.875 -10.703 -1.391 1 83 52 SER B C 1
ATOM 1407 O O . SER B 1 52 ? -13.961 -10 -1.826 1 83 52 SER B O 1
ATOM 1409 N N . ALA B 1 53 ? -15.516 -10.508 -0.258 1 83.38 53 ALA B N 1
ATOM 1410 C CA . ALA B 1 53 ? -15.195 -9.328 0.537 1 83.38 53 ALA B CA 1
ATOM 1411 C C . ALA B 1 53 ? -13.797 -9.43 1.131 1 83.38 53 ALA B C 1
ATOM 1413 O O . ALA B 1 53 ? -13.039 -8.453 1.131 1 83.38 53 ALA B O 1
ATOM 1414 N N . GLU B 1 54 ? -13.453 -10.516 1.643 1 82.75 54 GLU B N 1
ATOM 1415 C CA . GLU B 1 54 ? -12.117 -10.742 2.189 1 82.75 54 GLU B CA 1
ATOM 1416 C C . GLU B 1 54 ? -11.047 -10.656 1.101 1 82.75 54 GLU B C 1
ATOM 1418 O O . GLU B 1 54 ? -9.992 -10.055 1.308 1 82.75 54 GLU B O 1
ATOM 1423 N N . LEU B 1 55 ? -11.328 -11.18 -0.04 1 85.62 55 LEU B N 1
ATOM 1424 C CA . LEU B 1 55 ? -10.422 -11.133 -1.18 1 85.62 55 LEU B CA 1
ATOM 1425 C C . LEU B 1 55 ? -10.203 -9.688 -1.632 1 85.62 55 LEU B C 1
ATOM 1427 O O . LEU B 1 55 ? -9.062 -9.289 -1.89 1 85.62 55 LEU B O 1
ATOM 1431 N N . ALA B 1 56 ? -11.273 -8.953 -1.659 1 87.94 56 ALA B N 1
ATOM 1432 C CA . ALA B 1 56 ? -11.211 -7.562 -2.1 1 87.94 56 ALA B CA 1
ATOM 1433 C C . ALA B 1 56 ? -10.312 -6.734 -1.186 1 87.94 56 ALA B C 1
ATOM 1435 O O . ALA B 1 56 ? -9.508 -5.934 -1.661 1 87.94 56 ALA B O 1
ATOM 1436 N N . ARG B 1 57 ? -10.391 -6.984 0.055 1 82.25 57 ARG B N 1
ATOM 1437 C CA . ARG B 1 57 ? -9.594 -6.258 1.044 1 82.25 57 ARG B CA 1
ATOM 1438 C C . ARG B 1 57 ? -8.109 -6.512 0.847 1 82.25 57 ARG B C 1
ATOM 1440 O O . ARG B 1 57 ? -7.305 -5.574 0.858 1 82.25 57 ARG B O 1
ATOM 1447 N N . HIS B 1 58 ? -7.797 -7.684 0.526 1 81.19 58 HIS B N 1
ATOM 1448 C CA . HIS B 1 58 ? -6.398 -8.047 0.357 1 81.19 58 HIS B CA 1
ATOM 1449 C C . HIS B 1 58 ? -5.859 -7.562 -0.983 1 81.19 58 HIS B C 1
ATOM 1451 O O . HIS B 1 58 ? -4.672 -7.242 -1.101 1 81.19 58 HIS B O 1
ATOM 1457 N N . ALA B 1 59 ? -6.668 -7.492 -1.951 1 85.62 59 ALA B N 1
ATOM 1458 C CA . ALA B 1 59 ? -6.262 -7.082 -3.293 1 85.62 59 ALA B CA 1
ATOM 1459 C C . ALA B 1 59 ? -6.355 -5.566 -3.457 1 85.62 59 ALA B C 1
ATOM 1461 O O . ALA B 1 59 ? -5.973 -5.023 -4.496 1 85.62 59 ALA B O 1
ATOM 1462 N N . SER B 1 60 ? -6.832 -4.906 -2.443 1 82 60 SER B N 1
ATOM 1463 C CA . SER B 1 60 ? -7.004 -3.457 -2.453 1 82 60 SER B CA 1
ATOM 1464 C C . SER B 1 60 ? -7.898 -3.012 -3.604 1 82 60 SER B C 1
ATOM 1466 O O . SER B 1 60 ? -7.551 -2.092 -4.348 1 82 60 SER B O 1
ATOM 1468 N N . VAL B 1 61 ? -8.953 -3.691 -3.787 1 86.44 61 VAL B N 1
ATOM 1469 C CA . VAL B 1 61 ? -9.977 -3.314 -4.75 1 86.44 61 VAL B CA 1
ATOM 1470 C C . VAL B 1 61 ? -11.344 -3.314 -4.074 1 86.44 61 VAL B C 1
ATOM 1472 O O . VAL B 1 61 ? -11.484 -3.773 -2.938 1 86.44 61 VAL B O 1
ATOM 1475 N N . THR B 1 62 ? -12.352 -2.781 -4.742 1 86.56 62 THR B N 1
ATOM 1476 C CA . THR B 1 62 ? -13.719 -2.803 -4.238 1 86.56 62 THR B CA 1
ATOM 1477 C C . THR B 1 62 ? -14.32 -4.203 -4.355 1 86.56 62 THR B C 1
ATOM 1479 O O . THR B 1 62 ? -13.875 -5.004 -5.18 1 86.56 62 THR B O 1
ATOM 1482 N N . PRO B 1 63 ? -15.305 -4.477 -3.586 1 87.19 63 PRO B N 1
ATOM 1483 C CA . PRO B 1 63 ? -16 -5.758 -3.723 1 87.19 63 PRO B CA 1
ATOM 1484 C C . PRO B 1 63 ? -16.562 -5.977 -5.129 1 87.19 63 PRO B C 1
ATOM 1486 O O . PRO B 1 63 ? -16.516 -7.094 -5.645 1 87.19 63 PRO B O 1
ATOM 1489 N N . GLN B 1 64 ? -17.047 -4.926 -5.656 1 88.81 64 GLN B N 1
ATOM 1490 C CA . GLN B 1 64 ? -17.578 -5.016 -7.012 1 88.81 64 GLN B CA 1
ATOM 1491 C C . GLN B 1 64 ? -16.5 -5.422 -8.008 1 88.81 64 GLN B C 1
ATOM 1493 O O . GLN B 1 64 ? -16.719 -6.273 -8.867 1 88.81 64 GLN B O 1
ATOM 1498 N N . ALA B 1 65 ? -15.375 -4.801 -7.895 1 91.62 65 ALA B N 1
ATOM 1499 C CA . ALA B 1 65 ? -14.25 -5.141 -8.758 1 91.62 65 ALA B CA 1
ATOM 1500 C C . ALA B 1 65 ? -13.789 -6.578 -8.523 1 91.62 65 ALA B C 1
ATOM 1502 O O . ALA B 1 65 ? -13.406 -7.273 -9.461 1 91.62 65 ALA B O 1
ATOM 1503 N N . MET B 1 66 ? -13.859 -7.008 -7.348 1 91.5 66 MET B N 1
ATOM 1504 C CA . MET B 1 66 ? -13.453 -8.375 -7.016 1 91.5 66 MET B CA 1
ATOM 1505 C C . MET B 1 66 ? -14.375 -9.391 -7.672 1 91.5 66 MET B C 1
ATOM 1507 O O . MET B 1 66 ? -13.93 -10.438 -8.133 1 91.5 66 MET B O 1
ATOM 1511 N N . ASN B 1 67 ? -15.633 -9.078 -7.688 1 89.75 67 ASN B N 1
ATOM 1512 C CA . ASN B 1 67 ? -16.578 -9.961 -8.367 1 89.75 67 ASN B CA 1
ATOM 1513 C C . ASN B 1 67 ? -16.234 -10.109 -9.852 1 89.75 67 ASN B C 1
ATOM 1515 O O . ASN B 1 67 ? -16.344 -11.203 -10.406 1 89.75 67 ASN B O 1
ATOM 1519 N N . THR B 1 68 ? -15.875 -9.039 -10.391 1 93.31 68 THR B N 1
ATOM 1520 C CA . THR B 1 68 ? -15.445 -9.078 -11.789 1 93.31 68 THR B CA 1
ATOM 1521 C C . THR B 1 68 ? -14.195 -9.945 -11.945 1 93.31 68 THR B C 1
ATOM 1523 O O . THR B 1 68 ? -14.094 -10.727 -12.898 1 93.31 68 THR B O 1
ATOM 1526 N N . VAL B 1 69 ? -13.289 -9.812 -11.094 1 94.75 69 VAL B N 1
ATOM 1527 C CA . VAL B 1 69 ? -12.062 -10.602 -11.086 1 94.75 69 VAL B CA 1
ATOM 1528 C C . VAL B 1 69 ? -12.398 -12.086 -10.984 1 94.75 69 VAL B C 1
ATOM 1530 O O . VAL B 1 69 ? -11.883 -12.898 -11.75 1 94.75 69 VAL B O 1
ATOM 1533 N N . LEU B 1 70 ? -13.273 -12.398 -10.094 1 91.94 70 LEU B N 1
ATOM 1534 C CA . LEU B 1 70 ? -13.656 -13.789 -9.867 1 91.94 70 LEU B CA 1
ATOM 1535 C C . LEU B 1 70 ? -14.359 -14.367 -11.094 1 91.94 70 LEU B C 1
ATOM 1537 O O . LEU B 1 70 ? -14.133 -15.516 -11.461 1 91.94 70 LEU B O 1
ATOM 1541 N N . ARG B 1 71 ? -15.188 -13.609 -11.633 1 92.56 71 ARG B N 1
ATOM 1542 C CA . ARG B 1 71 ? -15.898 -14.047 -12.828 1 92.56 71 ARG B CA 1
ATOM 1543 C C . ARG B 1 71 ? -14.922 -14.336 -13.961 1 92.56 71 ARG B C 1
ATOM 1545 O O . ARG B 1 71 ? -15.062 -15.344 -14.664 1 92.56 71 ARG B O 1
ATOM 1552 N N . LYS B 1 72 ? -14.008 -13.523 -14.125 1 95.31 72 LYS B N 1
ATOM 1553 C CA . LYS B 1 72 ? -13 -13.719 -15.156 1 95.31 72 LYS B CA 1
ATOM 1554 C C . LYS B 1 72 ? -12.219 -15.008 -14.922 1 95.31 72 LYS B C 1
ATOM 1556 O O . LYS B 1 72 ? -11.969 -15.773 -15.859 1 95.31 72 LYS B O 1
ATOM 1561 N N . LEU B 1 73 ? -11.852 -15.234 -13.75 1 95.88 73 LEU B N 1
ATOM 1562 C CA . LEU B 1 73 ? -11.094 -16.438 -13.398 1 95.88 73 LEU B CA 1
ATOM 1563 C C . LEU B 1 73 ? -11.953 -17.688 -13.555 1 95.88 73 LEU B C 1
ATOM 1565 O O . LEU B 1 73 ? -11.445 -18.75 -13.914 1 95.88 73 LEU B O 1
ATOM 1569 N N . GLU B 1 74 ? -13.211 -17.5 -13.234 1 93.38 74 GLU B N 1
ATOM 1570 C CA . GLU B 1 74 ? -14.156 -18.609 -13.445 1 93.38 74 GLU B CA 1
ATOM 1571 C C . GLU B 1 74 ? -14.305 -18.922 -14.922 1 93.38 74 GLU B C 1
ATOM 1573 O O . GLU B 1 74 ? -14.25 -20.094 -15.312 1 93.38 74 GLU B O 1
ATOM 1578 N N . ASP B 1 75 ? -14.477 -17.891 -15.695 1 94.94 75 ASP B N 1
ATOM 1579 C CA . ASP B 1 75 ? -14.602 -18.047 -17.141 1 94.94 75 ASP B CA 1
ATOM 1580 C C . ASP B 1 75 ? -13.352 -18.703 -17.734 1 94.94 75 ASP B C 1
ATOM 1582 O O . ASP B 1 75 ? -13.438 -19.453 -18.703 1 94.94 75 ASP B O 1
ATOM 1586 N N . ALA B 1 76 ? -12.25 -18.469 -17.156 1 95.38 76 ALA B N 1
ATOM 1587 C CA . ALA B 1 76 ? -10.977 -19.016 -17.609 1 95.38 76 ALA B CA 1
ATOM 1588 C C . ALA B 1 76 ? -10.773 -20.438 -17.094 1 95.38 76 ALA B C 1
ATOM 1590 O O . ALA B 1 76 ? -9.766 -21.078 -17.406 1 95.38 76 ALA B O 1
ATOM 1591 N N . GLY B 1 77 ? -11.688 -20.859 -16.234 1 95.75 77 GLY B N 1
ATOM 1592 C CA . GLY B 1 77 ? -11.633 -22.203 -15.703 1 95.75 77 GLY B CA 1
ATOM 1593 C C . GLY B 1 77 ? -10.672 -22.344 -14.531 1 95.75 77 GLY B C 1
ATOM 1594 O O . GLY B 1 77 ? -10.273 -23.453 -14.18 1 95.75 77 GLY B O 1
ATOM 1595 N N . ALA B 1 78 ? -10.258 -21.25 -13.938 1 96.75 78 ALA B N 1
ATOM 1596 C CA . ALA B 1 78 ? -9.266 -21.281 -12.867 1 96.75 78 ALA B CA 1
ATOM 1597 C C . ALA B 1 78 ? -9.938 -21.312 -11.492 1 96.75 78 ALA B C 1
ATOM 1599 O O . ALA B 1 78 ? -9.328 -21.75 -10.516 1 96.75 78 ALA B O 1
ATOM 1600 N N . VAL B 1 79 ? -11.156 -20.812 -11.406 1 94.06 79 VAL B N 1
ATOM 1601 C CA . VAL B 1 79 ? -11.906 -20.766 -10.156 1 94.06 79 VAL B CA 1
ATOM 1602 C C . VAL B 1 79 ? -13.273 -21.438 -10.352 1 94.06 79 VAL B C 1
ATOM 1604 O O . VAL B 1 79 ? -13.867 -21.344 -11.43 1 94.06 79 VAL B O 1
ATOM 1607 N N . ALA B 1 80 ? -13.656 -22.125 -9.352 1 90.56 80 ALA B N 1
ATOM 1608 C CA . ALA B 1 80 ? -14.992 -22.703 -9.328 1 90.56 80 ALA B CA 1
ATOM 1609 C C . ALA B 1 80 ? -15.82 -22.141 -8.18 1 90.56 80 ALA B C 1
ATOM 1611 O O . ALA B 1 80 ? -15.305 -21.906 -7.086 1 90.56 80 ALA B O 1
ATOM 1612 N N . ARG B 1 81 ? -17.031 -21.719 -8.469 1 82.75 81 ARG B N 1
ATOM 1613 C CA . ARG B 1 81 ? -17.969 -21.25 -7.453 1 82.75 81 ARG B CA 1
ATOM 1614 C C . ARG B 1 81 ? -19.266 -22.062 -7.48 1 82.75 81 ARG B C 1
ATOM 1616 O O . ARG B 1 81 ? -19.703 -22.5 -8.547 1 82.75 81 ARG B O 1
ATOM 1623 N N . PRO B 1 82 ? -19.656 -22.391 -6.227 1 76.5 82 PRO B N 1
ATOM 1624 C CA . PRO B 1 82 ? -20.922 -23.156 -6.203 1 76.5 82 PRO B CA 1
ATOM 1625 C C . PRO B 1 82 ? -22.109 -22.328 -6.691 1 76.5 82 PRO B C 1
ATOM 1627 O O . PRO B 1 82 ? -22.109 -21.109 -6.574 1 76.5 82 PRO B O 1
ATOM 1630 N N . ALA B 1 83 ? -23 -22.891 -7.645 1 65.38 83 ALA B N 1
ATOM 1631 C CA . ALA B 1 83 ? -24.188 -22.234 -8.195 1 65.38 83 ALA B CA 1
ATOM 1632 C C . ALA B 1 83 ? -25.062 -21.641 -7.082 1 65.38 83 ALA B C 1
ATOM 1634 O O . ALA B 1 83 ? -25.625 -20.562 -7.238 1 65.38 83 ALA B O 1
ATOM 1635 N N . SER B 1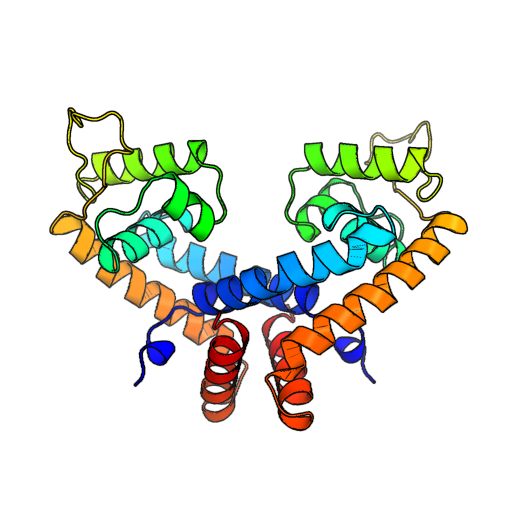 84 ? -25.734 -22.469 -6.258 1 58.97 84 SER B N 1
ATOM 1636 C CA . SER B 1 84 ? -26.734 -22.062 -5.281 1 58.97 84 SER B CA 1
ATOM 1637 C C . SER B 1 84 ? -26.219 -22.203 -3.855 1 58.97 84 SER B C 1
ATOM 1639 O O . SER B 1 84 ? -25.438 -23.109 -3.562 1 58.97 84 SER B O 1
ATOM 1641 N N . VAL B 1 85 ? -25.688 -21.125 -3.264 1 55.84 85 VAL B N 1
ATOM 1642 C CA . VAL B 1 85 ? -25.375 -21.422 -1.867 1 55.84 85 VAL B CA 1
ATOM 1643 C C . VAL B 1 85 ? -26.656 -21.359 -1.029 1 55.84 85 VAL B C 1
ATOM 1645 O O . VAL B 1 85 ? -27.578 -20.609 -1.35 1 55.84 85 VAL B O 1
ATOM 1648 N N . SER B 1 86 ? -26.938 -22.469 -0.476 1 49.03 86 SER B N 1
ATOM 1649 C CA . SER B 1 86 ? -28.125 -22.5 0.389 1 49.03 86 SER B CA 1
ATOM 1650 C C . SER B 1 86 ? -28.281 -21.188 1.163 1 49.03 86 SER B C 1
ATOM 1652 O O . SER B 1 86 ? -29.391 -20.703 1.341 1 49.03 86 SER B O 1
ATOM 1654 N N . SER B 1 87 ? -27.453 -21.016 2.203 1 50.22 87 SER B N 1
ATOM 1655 C CA . SER B 1 87 ? -27.781 -20.141 3.314 1 50.22 87 SER B CA 1
ATOM 1656 C C . SER B 1 87 ? -27.266 -18.719 3.059 1 50.22 87 SER B C 1
ATOM 1658 O O . SER B 1 87 ? -27.141 -17.922 3.99 1 50.22 87 SER B O 1
ATOM 1660 N N . GLY B 1 88 ? -27.422 -18.109 1.949 1 50.06 88 GLY B N 1
ATOM 1661 C CA . GLY B 1 88 ? -27.234 -16.688 1.702 1 50.06 88 GLY B CA 1
ATOM 1662 C C . GLY B 1 88 ? -25.781 -16.266 1.751 1 50.06 88 GLY B C 1
ATOM 1663 O O . GLY B 1 88 ? -25.469 -15.07 1.705 1 50.06 88 GLY B O 1
ATOM 1664 N N . ARG B 1 89 ? -24.969 -17.125 2.316 1 50.22 89 ARG B N 1
ATOM 1665 C CA . ARG B 1 89 ? -23.609 -16.688 2.582 1 50.22 89 ARG B CA 1
ATOM 1666 C C . ARG B 1 89 ? -22.766 -16.688 1.307 1 50.22 89 ARG B C 1
ATOM 1668 O O . ARG B 1 89 ? -23.094 -17.391 0.345 1 50.22 89 ARG B O 1
ATOM 1675 N N . SER B 1 90 ? -21.875 -15.734 1.178 1 55.59 90 SER B N 1
ATOM 1676 C CA . SER B 1 90 ? -20.875 -15.461 0.147 1 55.59 90 SER B CA 1
ATOM 1677 C C . SER B 1 90 ? -20.328 -16.766 -0.446 1 55.59 90 SER B C 1
ATOM 1679 O O . SER B 1 90 ? -20.156 -17.75 0.265 1 55.59 90 SER B O 1
ATOM 1681 N N . LEU B 1 91 ? -20.562 -17.109 -1.716 1 59.97 91 LEU B N 1
ATOM 1682 C CA . LEU B 1 91 ? -20.141 -18.266 -2.496 1 59.97 91 LEU B CA 1
ATOM 1683 C C . LEU B 1 91 ? -18.656 -18.531 -2.301 1 59.97 91 LEU B C 1
ATOM 1685 O O . LEU B 1 91 ? -17.812 -17.734 -2.721 1 59.97 91 LEU B O 1
ATOM 1689 N N . PRO B 1 92 ? -18.344 -19.469 -1.404 1 76 92 PRO B N 1
ATOM 1690 C CA . PRO B 1 92 ? -16.906 -19.734 -1.252 1 76 92 PRO B CA 1
ATOM 1691 C C . PRO B 1 92 ? -16.25 -20.156 -2.561 1 76 92 PRO B C 1
ATOM 1693 O O . PRO B 1 92 ? -16.734 -21.062 -3.236 1 76 92 PRO B O 1
ATOM 1696 N N . ALA B 1 93 ? -15.367 -19.359 -3.141 1 83.38 93 ALA B N 1
ATOM 1697 C CA . ALA B 1 93 ? -14.594 -19.656 -4.344 1 83.38 93 ALA B CA 1
ATOM 1698 C C . ALA B 1 93 ? -13.438 -20.609 -4.031 1 83.38 93 ALA B C 1
ATOM 1700 O O . ALA B 1 93 ? -12.812 -20.516 -2.973 1 83.38 93 ALA B O 1
ATOM 1701 N N . THR B 1 94 ? -13.312 -21.672 -4.934 1 89.25 94 THR B N 1
ATOM 1702 C CA . THR B 1 94 ? -12.18 -22.578 -4.824 1 89.25 94 THR B CA 1
ATOM 1703 C C . THR B 1 94 ? -11.398 -22.625 -6.129 1 89.25 94 THR B C 1
ATOM 1705 O O . THR B 1 94 ? -11.938 -22.328 -7.195 1 89.25 94 THR B O 1
ATOM 1708 N N . LEU B 1 95 ? -10.148 -23.016 -5.965 1 93.88 95 LEU B N 1
ATOM 1709 C CA . LEU B 1 95 ? -9.336 -23.172 -7.168 1 93.88 95 LEU B CA 1
ATOM 1710 C C . LEU B 1 95 ? -9.578 -24.516 -7.832 1 93.88 95 LEU B C 1
ATOM 1712 O O . LEU B 1 95 ? -9.719 -25.531 -7.148 1 93.88 95 LEU B O 1
ATOM 1716 N N . THR B 1 96 ? -9.633 -24.484 -9.195 1 95 96 THR B N 1
ATOM 1717 C CA . THR B 1 96 ? -9.555 -25.734 -9.961 1 95 96 THR B CA 1
ATOM 1718 C C . THR B 1 96 ? -8.102 -26.188 -10.094 1 95 96 THR B C 1
ATOM 1720 O O . THR B 1 96 ? -7.188 -25.516 -9.609 1 95 96 THR B O 1
ATOM 1723 N N . ALA B 1 97 ? -7.914 -27.406 -10.703 1 96.06 97 ALA B N 1
ATOM 1724 C CA . ALA B 1 97 ? -6.562 -27.875 -11.008 1 96.06 97 ALA B CA 1
ATOM 1725 C C . ALA B 1 97 ? -5.824 -26.875 -11.898 1 96.06 97 ALA B C 1
ATOM 1727 O O . ALA B 1 97 ? -4.641 -26.609 -11.695 1 96.06 97 ALA B O 1
ATOM 1728 N N . ARG B 1 98 ? -6.559 -26.375 -12.82 1 96.56 98 ARG B N 1
ATOM 1729 C CA . ARG B 1 98 ? -5.996 -25.359 -13.711 1 96.56 98 ARG B CA 1
ATOM 1730 C C . ARG B 1 98 ? -5.625 -24.094 -12.945 1 96.56 98 ARG B C 1
ATOM 1732 O O . ARG B 1 98 ? -4.578 -23.5 -13.195 1 96.56 98 ARG B O 1
ATOM 1739 N N . GLY B 1 99 ? -6.5 -23.734 -12.039 1 96.5 99 GLY B N 1
ATOM 1740 C CA . GLY B 1 99 ? -6.246 -22.562 -11.211 1 96.5 99 GLY B CA 1
ATOM 1741 C C . GLY B 1 99 ? -5.02 -22.719 -10.328 1 96.5 99 GLY B C 1
ATOM 1742 O O . GLY B 1 99 ? -4.242 -21.766 -10.172 1 96.5 99 GLY B O 1
ATOM 1743 N N . ARG B 1 100 ? -4.832 -23.875 -9.836 1 95.88 100 ARG B N 1
ATOM 1744 C CA . ARG B 1 100 ? -3.674 -24.141 -8.984 1 95.88 100 ARG B CA 1
ATOM 1745 C C . ARG B 1 100 ? -2.381 -24.078 -9.789 1 95.88 100 ARG B C 1
ATOM 1747 O O . ARG B 1 100 ? -1.375 -23.547 -9.32 1 95.88 100 ARG B O 1
ATOM 1754 N N . ALA B 1 101 ? -2.455 -24.641 -10.945 1 97 101 ALA B N 1
ATOM 1755 C CA . ALA B 1 101 ? -1.289 -24.594 -11.82 1 97 101 ALA B CA 1
ATOM 1756 C C . ALA B 1 101 ? -0.953 -23.156 -12.211 1 97 101 ALA B C 1
ATOM 1758 O O . ALA B 1 101 ? 0.216 -22.766 -12.219 1 97 101 ALA B O 1
ATOM 1759 N N . LEU B 1 102 ? -1.97 -22.422 -12.508 1 96.88 102 LEU B N 1
ATOM 1760 C CA . LEU B 1 102 ? -1.791 -21.016 -12.875 1 96.88 102 LEU B CA 1
ATOM 1761 C C . LEU B 1 102 ? -1.235 -20.219 -11.703 1 96.88 102 LEU B C 1
ATOM 1763 O O . LEU B 1 102 ? -0.352 -19.375 -11.883 1 96.88 102 LEU B O 1
ATOM 1767 N N . ALA B 1 103 ? -1.724 -20.484 -10.547 1 96 103 ALA B N 1
ATOM 1768 C CA . ALA B 1 103 ? -1.246 -19.812 -9.344 1 96 103 ALA B CA 1
ATOM 1769 C C . ALA B 1 103 ? 0.24 -20.078 -9.117 1 96 103 ALA B C 1
ATOM 1771 O O . ALA B 1 103 ? 0.999 -19.172 -8.789 1 96 103 ALA B O 1
ATOM 1772 N N . LYS B 1 104 ? 0.602 -21.266 -9.305 1 95.88 104 LYS B N 1
ATOM 1773 C CA . LYS B 1 104 ? 1.999 -21.625 -9.109 1 95.88 104 LYS B CA 1
ATOM 1774 C C . LYS B 1 104 ? 2.904 -20.922 -10.109 1 95.88 104 LYS B C 1
ATOM 1776 O O . LYS B 1 104 ? 3.955 -20.391 -9.734 1 95.88 104 LYS B O 1
ATOM 1781 N N . ARG B 1 105 ? 2.498 -20.891 -11.359 1 97.06 105 ARG B N 1
ATOM 1782 C CA . ARG B 1 105 ? 3.262 -20.188 -12.383 1 97.06 105 ARG B CA 1
ATOM 1783 C C . ARG B 1 105 ? 3.336 -18.688 -12.078 1 97.06 105 ARG B C 1
ATOM 1785 O O . ARG B 1 105 ? 4.395 -18.078 -12.219 1 97.06 105 ARG B O 1
ATOM 1792 N N . ALA B 1 106 ? 2.223 -18.156 -11.688 1 97.44 106 ALA B N 1
ATOM 1793 C CA . ALA B 1 106 ? 2.16 -16.734 -11.375 1 97.44 106 ALA B CA 1
ATOM 1794 C C . ALA B 1 106 ? 3.059 -16.391 -10.188 1 97.44 106 ALA B C 1
ATOM 1796 O O . ALA B 1 106 ? 3.736 -15.359 -10.188 1 97.44 106 ALA B O 1
ATOM 1797 N N . GLU B 1 107 ? 3.062 -17.25 -9.227 1 96 107 GLU B N 1
ATOM 1798 C CA . GLU B 1 107 ? 3.912 -17.031 -8.055 1 96 107 GLU B CA 1
ATOM 1799 C C . GLU B 1 107 ? 5.387 -17 -8.445 1 96 107 GLU B C 1
ATOM 1801 O O . GLU B 1 107 ? 6.148 -16.188 -7.926 1 96 107 GLU B O 1
ATOM 1806 N N . ALA B 1 108 ? 5.754 -17.844 -9.312 1 96.5 108 ALA B N 1
ATOM 1807 C CA . ALA B 1 108 ? 7.148 -17.906 -9.758 1 96.5 108 ALA B CA 1
ATOM 1808 C C . ALA B 1 108 ? 7.559 -16.609 -10.445 1 96.5 108 ALA B C 1
ATOM 1810 O O . ALA B 1 108 ? 8.648 -16.078 -10.195 1 96.5 108 ALA B O 1
ATOM 1811 N N . VAL B 1 109 ? 6.691 -16.062 -11.289 1 97.06 109 VAL B N 1
ATOM 1812 C CA . VAL B 1 109 ? 7.059 -14.859 -12.031 1 97.06 109 VAL B CA 1
ATOM 1813 C C . VAL B 1 109 ? 7.055 -13.648 -11.094 1 97.06 109 VAL B C 1
ATOM 1815 O O . VAL B 1 109 ? 7.863 -12.734 -11.25 1 97.06 109 VAL B O 1
ATOM 1818 N N . VAL B 1 110 ? 6.152 -13.648 -10.141 1 97.12 110 VAL B N 1
ATOM 1819 C CA . VAL B 1 110 ? 6.105 -12.562 -9.172 1 97.12 110 VAL B CA 1
ATOM 1820 C C . VAL B 1 110 ? 7.355 -12.594 -8.297 1 97.12 110 VAL B C 1
ATOM 1822 O O . VAL B 1 110 ? 7.945 -11.555 -8 1 97.12 110 VAL B O 1
ATOM 1825 N N . ARG B 1 111 ? 7.75 -13.766 -7.91 1 95.94 111 ARG B N 1
ATOM 1826 C CA . ARG B 1 111 ? 8.969 -13.906 -7.121 1 95.94 111 ARG B CA 1
ATOM 1827 C C . ARG B 1 111 ? 10.172 -13.352 -7.871 1 95.94 111 ARG B C 1
ATOM 1829 O O . ARG B 1 111 ? 11.055 -12.734 -7.27 1 95.94 111 ARG B O 1
ATOM 1836 N N . ALA B 1 112 ? 10.219 -13.594 -9.117 1 96.81 112 ALA B N 1
ATOM 1837 C CA . ALA B 1 112 ? 11.312 -13.078 -9.938 1 96.81 112 ALA B CA 1
ATOM 1838 C C . ALA B 1 112 ? 11.266 -11.555 -10.016 1 96.81 112 ALA B C 1
ATOM 1840 O O . ALA B 1 112 ? 12.312 -10.891 -9.969 1 96.81 112 ALA B O 1
ATOM 1841 N N . ALA B 1 113 ? 10.109 -10.992 -10.18 1 97.19 113 ALA B N 1
ATOM 1842 C CA . ALA B 1 113 ? 9.945 -9.539 -10.195 1 97.19 113 ALA B CA 1
ATOM 1843 C C . ALA B 1 113 ? 10.367 -8.93 -8.859 1 97.19 113 ALA B C 1
ATOM 1845 O O . ALA B 1 113 ? 11.055 -7.91 -8.82 1 97.19 113 ALA B O 1
ATOM 1846 N N . ASP B 1 114 ? 9.914 -9.578 -7.762 1 97 114 ASP B N 1
ATOM 1847 C CA . ASP B 1 114 ? 10.344 -9.156 -6.43 1 97 114 ASP B CA 1
ATOM 1848 C C . ASP B 1 114 ? 11.867 -9.117 -6.328 1 97 114 ASP B C 1
ATOM 1850 O O . ASP B 1 114 ? 12.43 -8.148 -5.812 1 97 114 ASP B O 1
ATOM 1854 N N . ALA B 1 115 ? 12.469 -10.148 -6.801 1 96.19 115 ALA B N 1
ATOM 1855 C CA . ALA B 1 115 ? 13.922 -10.273 -6.719 1 96.19 115 ALA B CA 1
ATOM 1856 C C . ALA B 1 115 ? 14.609 -9.141 -7.473 1 96.19 115 ALA B C 1
ATOM 1858 O O . ALA B 1 115 ? 15.648 -8.633 -7.031 1 96.19 115 ALA B O 1
ATOM 1859 N N . ARG B 1 116 ? 14.086 -8.727 -8.602 1 96.12 116 ARG B N 1
ATOM 1860 C CA . ARG B 1 116 ? 14.656 -7.629 -9.375 1 96.12 116 ARG B CA 1
ATOM 1861 C C . ARG B 1 116 ? 14.617 -6.324 -8.586 1 96.12 116 ARG B C 1
ATOM 1863 O O . ARG B 1 116 ? 15.586 -5.566 -8.586 1 96.12 116 ARG B O 1
ATOM 1870 N N . VAL B 1 117 ? 13.531 -6.078 -7.879 1 96.62 117 VAL B N 1
ATOM 1871 C CA . VAL B 1 117 ? 13.391 -4.863 -7.082 1 96.62 117 VAL B CA 1
ATOM 1872 C C . VAL B 1 117 ? 14.32 -4.926 -5.871 1 96.62 117 VAL B C 1
ATOM 1874 O O . VAL B 1 117 ? 14.984 -3.941 -5.543 1 96.62 117 VAL B O 1
ATOM 1877 N N . LEU B 1 118 ? 14.391 -6.078 -5.258 1 97.38 118 LEU B N 1
ATOM 1878 C CA . LEU B 1 118 ? 15.172 -6.266 -4.039 1 97.38 118 LEU B CA 1
ATOM 1879 C C . LEU B 1 118 ? 16.672 -6.273 -4.352 1 97.38 118 LEU B C 1
ATOM 1881 O O . LEU B 1 118 ? 17.5 -6.145 -3.449 1 97.38 118 LEU B O 1
ATOM 1885 N N . ALA B 1 119 ? 17.047 -6.445 -5.602 1 96.5 119 ALA B N 1
ATOM 1886 C CA . ALA B 1 119 ? 18.438 -6.562 -6.008 1 96.5 119 ALA B CA 1
ATOM 1887 C C . ALA B 1 119 ? 19.203 -5.27 -5.723 1 96.5 119 ALA B C 1
ATOM 1889 O O . ALA B 1 119 ? 20.438 -5.25 -5.754 1 96.5 119 ALA B O 1
ATOM 1890 N N . ARG B 1 120 ? 18.516 -4.195 -5.41 1 96.5 120 ARG B N 1
ATOM 1891 C CA . ARG B 1 120 ? 19.141 -2.936 -5.008 1 96.5 120 ARG B CA 1
ATOM 1892 C C . ARG B 1 120 ? 19.766 -3.055 -3.619 1 96.5 120 ARG B C 1
ATOM 1894 O O . ARG B 1 120 ? 20.531 -2.184 -3.199 1 96.5 120 ARG B O 1
ATOM 1901 N N . LEU B 1 121 ? 19.484 -4.129 -2.945 1 97.38 121 LEU B N 1
ATOM 1902 C CA . LEU B 1 121 ? 20.031 -4.461 -1.64 1 97.38 121 LEU B CA 1
ATOM 1903 C C . LEU B 1 121 ? 20.953 -5.672 -1.735 1 97.38 121 LEU B C 1
ATOM 1905 O O . LEU B 1 121 ? 20.797 -6.512 -2.623 1 97.38 121 LEU B O 1
ATOM 1909 N N . THR B 1 122 ? 21.906 -5.777 -0.767 1 97.06 122 THR B N 1
ATOM 1910 C CA . THR B 1 122 ? 22.703 -6.988 -0.678 1 97.06 122 THR B CA 1
ATOM 1911 C C . THR B 1 122 ? 21.875 -8.156 -0.169 1 97.06 122 THR B C 1
ATOM 1913 O O . THR B 1 122 ? 20.797 -7.961 0.394 1 97.06 122 THR B O 1
ATOM 1916 N N . ALA B 1 123 ? 22.359 -9.414 -0.358 1 95.44 123 ALA B N 1
ATOM 1917 C CA . ALA B 1 123 ? 21.625 -10.609 0.048 1 95.44 123 ALA B CA 1
ATOM 1918 C C . ALA B 1 123 ? 21.312 -10.578 1.541 1 95.44 123 ALA B C 1
ATOM 1920 O O . ALA B 1 123 ? 20.172 -10.836 1.949 1 95.44 123 ALA B O 1
ATOM 1921 N N . PRO B 1 124 ? 22.297 -10.188 2.352 1 95.81 124 PRO B N 1
ATOM 1922 C CA . PRO B 1 124 ? 21.969 -10.086 3.777 1 95.81 124 PRO B CA 1
ATOM 1923 C C . PRO B 1 124 ? 20.953 -9 4.074 1 95.81 124 PRO B C 1
ATOM 1925 O O . PRO B 1 124 ? 20.078 -9.18 4.934 1 95.81 124 PRO B O 1
ATOM 1928 N N . GLN B 1 125 ? 20.984 -7.891 3.381 1 96.19 125 GLN B N 1
ATOM 1929 C CA . GLN B 1 125 ? 20.016 -6.805 3.551 1 96.19 125 GLN B CA 1
ATOM 1930 C C . GLN B 1 125 ? 18.609 -7.25 3.154 1 96.19 125 GLN B C 1
ATOM 1932 O O . GLN B 1 125 ? 17.641 -6.891 3.809 1 96.19 125 GLN B O 1
ATOM 1937 N N . GLN B 1 126 ? 18.578 -8.031 2.086 1 96.75 126 GLN B N 1
ATOM 1938 C CA . GLN B 1 126 ? 17.281 -8.523 1.628 1 96.75 126 GLN B CA 1
ATOM 1939 C C . GLN B 1 126 ? 16.609 -9.391 2.695 1 96.75 126 GLN B C 1
ATOM 1941 O O . GLN B 1 126 ? 15.422 -9.219 2.979 1 96.75 126 GLN B O 1
ATOM 1946 N N . ARG B 1 127 ? 17.359 -10.312 3.24 1 94.75 127 ARG B N 1
ATOM 1947 C CA . ARG B 1 127 ? 16.828 -11.195 4.27 1 94.75 127 ARG B CA 1
ATOM 1948 C C . ARG B 1 127 ? 16.375 -10.406 5.496 1 94.75 127 ARG B C 1
ATOM 1950 O O . ARG B 1 127 ? 15.305 -10.656 6.039 1 94.75 127 ARG B O 1
ATOM 1957 N N . GLU B 1 128 ? 17.188 -9.477 5.891 1 95.62 128 GLU B N 1
ATOM 1958 C CA . GLU B 1 128 ? 16.859 -8.641 7.043 1 95.62 128 GLU B CA 1
ATOM 1959 C C . GLU B 1 128 ? 15.633 -7.785 6.773 1 95.62 128 GLU B C 1
ATOM 1961 O O . GLU B 1 128 ? 14.781 -7.621 7.652 1 95.62 128 GLU B O 1
ATOM 1966 N N . PHE B 1 129 ? 15.586 -7.246 5.578 1 97.31 129 PHE B N 1
ATOM 1967 C CA . PHE B 1 129 ? 14.469 -6.402 5.176 1 97.31 129 PHE B CA 1
ATOM 1968 C C . PHE B 1 129 ? 13.156 -7.168 5.27 1 97.31 129 PHE B C 1
ATOM 1970 O O . PHE B 1 129 ? 12.195 -6.695 5.883 1 97.31 129 PHE B O 1
ATOM 1977 N N . LYS B 1 130 ? 13.109 -8.344 4.723 1 96.06 130 LYS B N 1
ATOM 1978 C CA . LYS B 1 130 ? 11.914 -9.172 4.746 1 96.06 130 LYS B CA 1
ATOM 1979 C C . LYS B 1 130 ? 11.547 -9.57 6.172 1 96.06 130 LYS B C 1
ATOM 1981 O O . LYS B 1 130 ? 10.367 -9.578 6.539 1 96.06 130 LYS B O 1
ATOM 1986 N N . ARG B 1 131 ? 12.523 -9.867 6.93 1 95.19 131 ARG B N 1
ATOM 1987 C CA . ARG B 1 131 ? 12.273 -10.219 8.328 1 95.19 131 ARG B CA 1
ATOM 1988 C C . ARG B 1 131 ? 11.641 -9.055 9.078 1 95.19 131 ARG B C 1
ATOM 1990 O O . ARG B 1 131 ? 10.727 -9.25 9.891 1 95.19 131 ARG B O 1
ATOM 1997 N N . MET B 1 132 ? 12.117 -7.883 8.875 1 97.12 132 MET B N 1
ATOM 1998 C CA . MET B 1 132 ? 11.578 -6.699 9.539 1 97.12 132 MET B CA 1
ATOM 1999 C C . MET B 1 132 ? 10.156 -6.418 9.094 1 97.12 132 MET B C 1
ATOM 2001 O O . MET B 1 132 ? 9.297 -6.059 9.906 1 97.12 132 MET B O 1
ATOM 2005 N N . LEU B 1 133 ? 9.898 -6.555 7.758 1 97.19 133 LEU B N 1
ATOM 2006 C CA . LEU B 1 133 ? 8.539 -6.406 7.266 1 97.19 133 LEU B CA 1
ATOM 2007 C C . LEU B 1 133 ? 7.602 -7.391 7.957 1 97.19 133 LEU B C 1
ATOM 2009 O O . LEU B 1 133 ? 6.492 -7.023 8.359 1 97.19 133 LEU B O 1
ATOM 2013 N N . GLU B 1 134 ? 8.047 -8.625 8.094 1 95 134 GLU B N 1
ATOM 2014 C CA . GLU B 1 134 ? 7.238 -9.648 8.75 1 95 134 GLU B CA 1
ATOM 2015 C C . GLU B 1 134 ? 6.949 -9.273 10.203 1 95 134 GLU B C 1
ATOM 2017 O O . GLU B 1 134 ? 5.816 -9.414 10.672 1 95 134 GLU B O 1
ATOM 2022 N N . LYS B 1 135 ? 7.93 -8.844 10.859 1 95.62 135 LYS B N 1
ATOM 2023 C CA . LYS B 1 135 ? 7.777 -8.453 12.258 1 95.62 135 LYS B CA 1
ATOM 2024 C C . LYS B 1 135 ? 6.816 -7.273 12.406 1 95.62 135 LYS B C 1
ATOM 2026 O O . LYS B 1 135 ? 5.957 -7.273 13.289 1 95.62 135 LYS B O 1
ATOM 2031 N N . LEU B 1 136 ? 6.895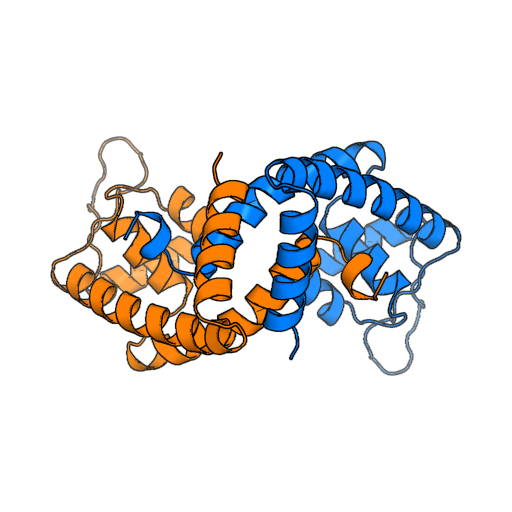 -6.312 11.547 1 96.69 136 LEU B N 1
ATOM 2032 C CA . LEU B 1 136 ? 6.082 -5.102 11.617 1 96.69 136 LEU B CA 1
ATOM 2033 C C . LEU B 1 136 ? 4.645 -5.387 11.203 1 96.69 136 LEU B C 1
ATOM 2035 O O . LEU B 1 136 ? 3.713 -4.73 11.68 1 96.69 136 LEU B O 1
ATOM 2039 N N . GLY B 1 137 ? 4.488 -6.312 10.25 1 94.38 137 GLY B N 1
ATOM 2040 C CA . GLY B 1 137 ? 3.168 -6.609 9.719 1 94.38 137 GLY B CA 1
ATOM 2041 C C . GLY B 1 137 ? 2.428 -7.664 10.523 1 94.38 137 GLY B C 1
ATOM 2042 O O . GLY B 1 137 ? 1.296 -8.023 10.195 1 94.38 137 GLY B O 1
ATOM 2043 N N . SER B 1 138 ? 3.119 -8.242 11.438 1 84.25 138 SER B N 1
ATOM 2044 C CA . SER B 1 138 ? 2.516 -9.281 12.266 1 84.25 138 SER B CA 1
ATOM 2045 C C . SER B 1 138 ? 1.526 -8.695 13.258 1 84.25 138 SER B C 1
ATOM 2047 O O . SER B 1 138 ? 1.745 -7.598 13.789 1 84.25 138 SER B O 1
ATOM 2049 N N . ASP B 1 139 ? 0.171 -8.977 13.195 1 65 139 ASP B N 1
ATOM 2050 C CA . ASP B 1 139 ? -0.807 -8.539 14.188 1 65 139 ASP B CA 1
ATOM 2051 C C . ASP B 1 139 ? -0.393 -8.977 15.594 1 65 139 ASP B C 1
ATOM 2053 O O . ASP B 1 139 ? 0.208 -10.039 15.766 1 65 139 ASP B O 1
#

Sequence (278 aa):
MGLADDAPLGYLLYRVGAVLRPEVSAALSPLGLTLPEFVCLRMLSQSPGLSSAELARHASVTPQAMNTVLRKLEDAGAVARPASVSSGRSLPATLTARGRALAKRAEAVVRAADARVLARLTAPQQREFKRMLEKLGSDMGLADDAPLGYLLYRVGAVLRPEVSAALSPLGLTLPEFVCLRMLSQSPGLSSAELARHASVTPQAMNTVLRKLEDAGAVARPASVSSGRSLPATLTARGRALAKRAEAVVRAADARVLARLTAPQQREFKRMLEKLGSD

Radius of gyration: 20.75 Å; Cα contacts (8 Å, |Δi|>4): 347; chains: 2; bounding box: 51×59×38 Å

Solvent-accessible surface area (backbone atoms only — not comparable to full-atom values): 14940 Å² total; per-residue (Å²): 125,54,82,73,70,69,51,53,60,70,56,40,53,46,34,31,48,63,54,44,49,60,44,36,43,60,50,30,44,86,76,74,38,52,64,55,45,46,45,45,41,48,45,30,71,75,41,68,53,49,34,54,59,60,47,8,62,75,46,73,48,50,52,69,56,32,52,53,44,49,48,52,35,32,74,71,51,23,35,44,62,64,89,73,56,84,83,77,54,69,55,42,38,36,64,32,76,58,20,49,52,50,33,53,54,51,49,52,38,39,49,52,33,44,49,62,58,47,58,83,42,53,73,70,52,43,55,51,50,53,50,51,34,49,62,52,29,51,129,124,54,82,73,70,67,51,51,62,70,56,39,54,48,35,30,48,61,54,45,50,60,44,37,40,60,49,29,45,87,76,74,39,52,62,56,46,48,45,46,41,47,46,31,71,74,41,67,52,49,34,56,60,61,46,10,63,74,46,73,46,50,52,70,56,33,51,53,45,50,50,52,35,33,75,70,51,24,34,44,62,64,88,74,57,85,82,78,54,69,54,42,38,35,64,32,75,58,21,48,53,49,34,52,55,50,49,54,38,40,50,52,33,43,48,63,58,47,59,83,42,53,73,70,51,42,55,52,50,53,50,50,35,47,61,52,28,53,128

Organism: Mycobacterium bovis (strain ATCC BAA-935 / AF2122/97) (NCBI:txid233413)

pLDDT: mean 88.18, std 14.07, range [31.31, 98.06]

InterPro domains:
  IPR000835 MarR-type HTH domain [PF01047] (33-90)
  IPR000835 MarR-type HTH domain [PR00598] (50-66)
  IPR000835 MarR-type HTH domain [PR00598] (67-82)
  IPR000835 MarR-type HTH domain [PR00598] (86-102)
  IPR000835 MarR-type HTH domain [PR00598] (116-136)
  IPR000835 MarR-type HTH domain [PS50995] (6-138)
  IPR000835 MarR-type HTH domain [SM00347] (26-126)
  IPR023187 Transcriptional regulator MarR-type, conserved site [PS01117] (64-99)
  IPR036388 Winged helix-like DNA-binding domain superfamily [G3DSA:1.10.10.10] (3-138)
  IPR036390 Winged helix DNA-binding domain superfamily [SSF46785] (6-136)
  IPR039422 Transcription regulators MarR/SlyA-like [PTHR33164] (12-136)